Protein AF-A0A1Y4U5K4-F1 (afdb_monomer_lite)

Sequence (192 aa):
EQIMQKFAELEDKISQESIEKAVEEYFINNPIDTLTEEEVIQIATNVLNNYKDSVPEWTKTPNKPTYTASEIAFADGQTFQEKYNSGQLKGQNGDTGPQGPQGEQGPTGETGPTGQSATITGATATVDDTTGTPAVNVVAGGTELTRSFQFNFSGLKGKTPVKGVDYFTETDKQEIVQDVLNAIPNGDEVGY

pLDDT: mean 75.28, std 14.9, range [36.31, 96.31]

Radius of gyration: 70.23 Å; chains: 1; bounding box: 132×58×165 Å

Foldseek 3Di:
DVVVVVVVVVVVVVLVVVLVVVVVVVCVVPPPVPDDPVRVVVVVVVSVVVSVVPDPPQVVDPDRDDDDQCRDADPVRDGNVRCVVVCVPPDDDDDDDDDDDDDDDDDDDDDDDDDDFDDDPDDDDDDDDADFPKDWDWDWDDDSVDIDIDIDIDGDDGHPQDPQPNDQHPVNVVVVVVVVVVPDPDPPPPPD

Secondary structure (DSSP, 8-state):
-HHHHHHHHHHHHHHHHHHHHHHHHHHHHS-GGG--HHHHHHHHHHHHHHHHHHS-HHHHSSS-----TTTPBPTTS-BHHHHHHTTTTSPPPPPPPPPPPPPPPPPPPPPPPPPPPPP---------SSSS--EEEEEEEEETTEEEEEEEEE--PPPPPPTTTTS--HHHHHHHHHHHHHHSPPGGG---

Structure (mmCIF, N/CA/C/O backbone):
data_AF-A0A1Y4U5K4-F1
#
_entry.id   AF-A0A1Y4U5K4-F1
#
loop_
_atom_site.group_PDB
_atom_site.id
_atom_site.type_symbol
_atom_site.label_atom_id
_atom_site.label_alt_id
_atom_site.label_comp_id
_atom_site.label_asym_id
_atom_site.label_entity_id
_atom_site.label_seq_id
_atom_site.pdbx_PDB_ins_code
_atom_site.Cartn_x
_atom_site.Cartn_y
_atom_site.Cartn_z
_atom_site.occupancy
_atom_site.B_iso_or_equiv
_atom_site.auth_seq_id
_atom_site.auth_comp_id
_atom_site.auth_asym_id
_atom_site.auth_atom_id
_atom_site.pdbx_PDB_model_num
ATOM 1 N N . GLU A 1 1 ? 32.055 7.166 -57.192 1.00 46.03 1 GLU A N 1
ATOM 2 C CA . GLU A 1 1 ? 32.841 5.928 -57.394 1.00 46.03 1 GLU A CA 1
ATOM 3 C C . GLU A 1 1 ? 32.041 4.788 -58.011 1.00 46.03 1 GLU A C 1
ATOM 5 O O . GLU A 1 1 ? 32.313 4.459 -59.155 1.00 46.03 1 GLU A O 1
ATOM 10 N N . GLN A 1 2 ? 31.011 4.251 -57.346 1.00 44.38 2 GLN A N 1
ATOM 11 C CA . GLN A 1 2 ? 30.308 3.041 -57.820 1.00 44.38 2 GLN A CA 1
ATOM 12 C C . GLN A 1 2 ? 29.667 3.154 -59.221 1.00 44.38 2 GLN A C 1
ATOM 14 O O . GLN A 1 2 ? 29.618 2.170 -59.949 1.00 44.38 2 GLN A O 1
ATOM 19 N N . ILE A 1 3 ? 29.201 4.342 -59.628 1.00 36.31 3 ILE A N 1
ATOM 20 C CA . ILE A 1 3 ? 28.583 4.550 -60.953 1.00 36.31 3 ILE A CA 1
ATOM 21 C C . ILE A 1 3 ? 29.633 4.585 -62.074 1.00 36.31 3 ILE A C 1
ATOM 23 O O . ILE A 1 3 ? 29.428 3.984 -63.122 1.00 36.31 3 ILE A O 1
ATOM 27 N N . MET A 1 4 ? 30.770 5.246 -61.837 1.00 40.41 4 MET A N 1
ATOM 28 C CA . MET A 1 4 ? 31.866 5.340 -62.812 1.00 40.41 4 MET A CA 1
ATOM 29 C C . MET A 1 4 ? 32.501 3.967 -63.060 1.00 40.41 4 MET A C 1
ATOM 31 O O . MET A 1 4 ? 32.817 3.625 -64.194 1.00 40.41 4 MET A O 1
ATOM 35 N N . GLN A 1 5 ? 32.619 3.152 -62.008 1.00 44.44 5 GLN A N 1
ATOM 36 C CA . GLN A 1 5 ? 33.136 1.790 -62.113 1.00 44.44 5 GLN A CA 1
ATOM 37 C C . GLN A 1 5 ? 32.191 0.871 -62.900 1.00 44.44 5 GLN A C 1
ATOM 39 O O . GLN A 1 5 ? 32.640 0.157 -63.791 1.00 44.44 5 GLN A O 1
ATOM 44 N N . LYS A 1 6 ? 30.875 0.975 -62.664 1.00 42.53 6 LYS A N 1
ATOM 45 C CA . LYS A 1 6 ? 29.873 0.238 -63.447 1.00 42.53 6 LYS A CA 1
ATOM 46 C C . LYS A 1 6 ? 29.843 0.626 -64.925 1.00 42.53 6 LYS A C 1
ATOM 48 O O . LYS A 1 6 ? 29.581 -0.236 -65.752 1.00 42.53 6 LYS A O 1
ATOM 53 N N . PHE A 1 7 ? 30.092 1.893 -65.260 1.00 41.56 7 PHE A N 1
ATOM 54 C CA . PHE A 1 7 ? 30.168 2.332 -66.658 1.00 41.56 7 PHE A CA 1
ATOM 55 C C . PHE A 1 7 ? 31.380 1.727 -67.374 1.00 41.56 7 PHE A C 1
ATOM 57 O O . PHE A 1 7 ? 31.226 1.162 -68.452 1.00 41.56 7 PHE A O 1
ATOM 64 N N . ALA A 1 8 ? 32.554 1.755 -66.735 1.00 47.91 8 ALA A N 1
ATOM 65 C CA . ALA A 1 8 ? 33.770 1.162 -67.289 1.00 47.91 8 ALA A CA 1
ATOM 66 C C . ALA A 1 8 ? 33.646 -0.361 -67.497 1.00 47.91 8 ALA A C 1
ATOM 68 O O . ALA A 1 8 ? 34.118 -0.883 -68.503 1.00 47.91 8 ALA A O 1
ATOM 69 N N . GLU A 1 9 ? 32.983 -1.070 -66.577 1.00 51.62 9 GLU A N 1
ATOM 70 C CA . GLU A 1 9 ? 32.705 -2.509 -66.710 1.00 51.62 9 GLU A CA 1
ATOM 71 C C . GLU A 1 9 ? 31.730 -2.817 -67.857 1.00 51.62 9 GLU A C 1
ATOM 73 O O . GLU A 1 9 ? 31.876 -3.831 -68.540 1.00 51.62 9 GLU A O 1
ATOM 78 N N . LEU A 1 10 ? 30.735 -1.953 -68.086 1.00 47.03 10 LEU A N 1
ATOM 79 C CA . LEU A 1 10 ? 29.754 -2.144 -69.155 1.00 47.03 10 LEU A CA 1
ATOM 80 C C . LEU A 1 10 ? 30.371 -1.924 -70.544 1.00 47.03 10 LEU A C 1
ATOM 82 O O . LEU A 1 10 ? 30.081 -2.680 -71.469 1.00 47.03 10 LEU A O 1
ATOM 86 N N . GLU A 1 11 ? 31.225 -0.908 -70.683 1.00 52.22 11 GLU A N 1
ATOM 87 C CA . GLU A 1 11 ? 31.926 -0.599 -71.936 1.00 52.22 11 GLU A CA 1
ATOM 88 C C . GLU A 1 11 ? 32.917 -1.704 -72.327 1.00 52.22 11 GLU A C 1
ATOM 90 O O . GLU A 1 11 ? 32.951 -2.114 -73.488 1.00 52.22 11 GLU A O 1
ATOM 95 N N . ASP A 1 12 ? 33.663 -2.245 -71.357 1.00 57.84 12 ASP A N 1
ATOM 96 C CA . ASP A 1 12 ? 34.580 -3.370 -71.583 1.00 57.84 12 ASP A CA 1
ATOM 97 C C . ASP A 1 12 ? 33.821 -4.628 -72.041 1.00 57.84 12 ASP A C 1
ATOM 99 O O . ASP A 1 12 ? 34.222 -5.311 -72.985 1.00 57.84 12 ASP A O 1
ATOM 103 N N . LYS A 1 13 ? 32.649 -4.880 -71.444 1.00 55.06 13 LYS A N 1
ATOM 104 C CA . LYS A 1 13 ? 31.805 -6.032 -71.776 1.00 55.06 13 LYS A CA 1
ATOM 105 C C . LYS A 1 13 ? 31.216 -5.968 -73.192 1.00 55.06 13 LYS A C 1
ATOM 107 O O . LYS A 1 13 ? 31.232 -6.974 -73.894 1.00 55.06 13 LYS A O 1
ATOM 112 N N . ILE A 1 14 ? 30.742 -4.798 -73.630 1.00 56.19 14 ILE A N 1
ATOM 113 C CA . ILE A 1 14 ? 30.204 -4.595 -74.993 1.00 56.19 14 ILE A CA 1
ATOM 114 C C . ILE A 1 14 ? 31.303 -4.774 -76.055 1.00 56.19 14 ILE A C 1
ATOM 116 O O . ILE A 1 14 ? 31.050 -5.309 -77.140 1.00 56.19 14 ILE A O 1
ATOM 120 N N . SER A 1 15 ? 32.530 -4.352 -75.735 1.00 61.31 15 SER A N 1
ATOM 121 C CA . SER A 1 15 ? 33.695 -4.525 -76.604 1.00 61.31 15 SER A CA 1
ATOM 122 C C . SER A 1 15 ? 34.037 -6.007 -76.799 1.00 61.31 15 SER A C 1
ATOM 124 O O . SER A 1 15 ? 34.212 -6.447 -77.934 1.00 61.31 15 SER A O 1
ATOM 126 N N . GLN A 1 16 ? 34.040 -6.806 -75.725 1.00 61.16 16 GLN A N 1
ATOM 127 C CA . GLN A 1 16 ? 34.317 -8.245 -75.819 1.00 61.16 16 GLN A CA 1
ATOM 128 C C . GLN A 1 16 ? 33.243 -9.023 -76.588 1.00 61.16 16 GLN A C 1
ATOM 130 O O . GLN A 1 16 ? 33.583 -9.826 -77.455 1.00 61.16 16 GLN A O 1
ATOM 135 N N . GLU A 1 17 ? 31.963 -8.729 -76.352 1.00 62.88 17 GLU A N 1
ATOM 136 C CA . GLU A 1 17 ? 30.846 -9.404 -77.034 1.00 62.88 17 GLU A CA 1
ATOM 137 C C . GLU A 1 17 ? 30.861 -9.152 -78.557 1.00 62.88 17 GLU A C 1
ATOM 139 O O . GLU A 1 17 ? 30.539 -10.030 -79.359 1.00 62.88 17 GLU A O 1
ATOM 144 N N . SER A 1 18 ? 31.318 -7.969 -78.980 1.00 63.12 18 SER A N 1
ATOM 145 C CA . SER A 1 18 ? 31.472 -7.635 -80.402 1.00 63.12 18 SER A CA 1
ATOM 146 C C . SER A 1 18 ? 32.621 -8.400 -81.075 1.00 63.12 18 SER A C 1
ATOM 148 O O . SER A 1 18 ? 32.530 -8.733 -82.257 1.00 63.12 18 SER A O 1
ATOM 150 N N . ILE A 1 19 ? 33.692 -8.704 -80.334 1.00 58.69 19 ILE A N 1
ATOM 151 C CA . ILE A 1 19 ? 34.843 -9.472 -80.836 1.00 58.69 19 ILE A CA 1
ATOM 152 C C . ILE A 1 19 ? 34.489 -10.945 -80.953 1.00 58.69 19 ILE A C 1
ATOM 154 O O . ILE A 1 19 ? 34.769 -11.541 -81.989 1.00 58.69 19 ILE A O 1
ATOM 158 N N . GLU A 1 20 ? 33.861 -11.521 -79.925 1.00 64.88 20 GLU A N 1
ATOM 159 C CA . GLU A 1 20 ? 33.440 -12.926 -79.947 1.00 64.88 20 GLU A CA 1
ATOM 160 C C . GLU A 1 20 ? 32.541 -13.196 -81.153 1.00 64.88 20 GLU A C 1
ATOM 162 O O . GLU A 1 20 ? 32.795 -14.128 -81.913 1.00 64.88 20 GLU A O 1
ATOM 167 N N . LYS A 1 21 ? 31.588 -12.299 -81.428 1.00 67.25 21 LYS A N 1
ATOM 168 C CA . LYS A 1 21 ? 30.700 -12.423 -82.586 1.00 67.25 21 LYS A CA 1
ATOM 169 C C . LYS A 1 21 ? 31.430 -12.329 -83.934 1.00 67.25 21 LYS A C 1
ATOM 171 O O . LYS A 1 21 ? 31.117 -13.084 -84.852 1.00 67.25 21 LYS A O 1
ATOM 176 N N . ALA A 1 22 ? 32.405 -11.428 -84.065 1.00 60.25 22 ALA A N 1
ATOM 177 C CA . ALA A 1 22 ? 33.197 -11.292 -85.292 1.00 60.25 22 ALA A CA 1
ATOM 178 C C . ALA A 1 22 ? 34.117 -12.505 -85.529 1.00 60.25 22 ALA A C 1
ATOM 180 O O . ALA A 1 22 ? 34.327 -12.925 -86.668 1.00 60.25 22 ALA A O 1
ATOM 181 N N . VAL A 1 23 ? 34.648 -13.079 -84.448 1.00 63.88 23 VAL A N 1
ATOM 182 C CA . VAL A 1 23 ? 35.464 -14.295 -84.477 1.00 63.88 23 VAL A CA 1
ATOM 183 C C . VAL A 1 23 ? 34.603 -15.510 -84.844 1.00 63.88 23 VAL A C 1
ATOM 185 O O . VAL A 1 23 ? 34.998 -16.294 -85.708 1.00 63.88 23 VAL A O 1
ATOM 188 N N . GLU A 1 24 ? 33.403 -15.635 -84.275 1.00 66.00 24 GLU A N 1
ATOM 189 C CA . GLU A 1 24 ? 32.456 -16.705 -84.611 1.00 66.00 24 GLU A CA 1
ATOM 190 C C . GLU A 1 24 ? 32.002 -16.654 -86.079 1.00 66.00 24 GLU A C 1
ATOM 192 O O . GLU A 1 24 ? 32.067 -17.672 -86.770 1.00 66.00 24 GLU A O 1
ATOM 197 N N . GLU A 1 25 ? 31.611 -15.485 -86.605 1.00 64.62 25 GLU A N 1
ATOM 198 C CA . GLU A 1 25 ? 31.222 -15.343 -88.021 1.00 64.62 25 GLU A CA 1
ATOM 199 C C . GLU A 1 25 ? 32.362 -15.697 -88.990 1.00 64.62 25 GLU A C 1
ATOM 201 O O . GLU A 1 25 ? 32.120 -16.252 -90.068 1.00 64.62 25 GLU A O 1
ATOM 206 N N . TYR A 1 26 ? 33.610 -15.410 -88.615 1.00 61.53 26 TYR A N 1
ATOM 207 C CA . TYR A 1 26 ? 34.773 -15.742 -89.432 1.00 61.53 26 TYR A CA 1
ATOM 208 C C . TYR A 1 26 ? 35.023 -17.257 -89.497 1.00 61.53 26 TYR A C 1
ATOM 210 O O . TYR A 1 26 ? 35.224 -17.802 -90.589 1.00 61.53 26 TYR A O 1
ATOM 218 N N . PHE A 1 27 ? 34.963 -17.947 -88.353 1.00 61.06 27 PHE A N 1
ATOM 219 C CA . PHE A 1 27 ? 35.201 -19.393 -88.266 1.00 61.06 27 PHE A CA 1
ATOM 220 C C . PHE A 1 27 ? 34.041 -20.246 -88.799 1.00 61.06 27 PHE A C 1
ATOM 222 O O . PHE A 1 27 ? 34.272 -21.372 -89.238 1.00 61.06 27 PHE A O 1
ATOM 229 N N . ILE A 1 28 ? 32.816 -19.711 -88.858 1.00 62.44 28 ILE A N 1
ATOM 230 C CA . ILE A 1 28 ? 31.692 -20.356 -89.563 1.00 62.44 28 ILE A CA 1
ATOM 231 C C . ILE A 1 28 ? 31.969 -20.471 -91.071 1.00 62.44 28 ILE A C 1
ATOM 233 O O . ILE A 1 28 ? 31.580 -21.457 -91.696 1.00 62.44 28 ILE A O 1
ATOM 237 N N . ASN A 1 29 ? 32.653 -19.485 -91.657 1.00 58.56 29 ASN A N 1
ATOM 238 C CA . ASN A 1 29 ? 32.907 -19.422 -93.098 1.00 58.56 29 ASN A CA 1
ATOM 239 C C . ASN A 1 29 ? 34.283 -19.978 -93.513 1.00 58.56 29 ASN A C 1
ATOM 241 O O . ASN A 1 29 ? 34.510 -20.189 -94.702 1.00 58.56 29 ASN A O 1
ATOM 245 N N . ASN A 1 30 ? 35.182 -20.234 -92.554 1.00 57.53 30 ASN A N 1
ATOM 246 C CA . ASN A 1 30 ? 36.525 -20.778 -92.778 1.00 57.53 30 ASN A CA 1
ATOM 247 C C . ASN A 1 30 ? 36.823 -21.868 -91.725 1.00 57.53 30 ASN A C 1
ATOM 249 O O . ASN A 1 30 ? 37.302 -21.544 -90.634 1.00 57.53 30 ASN A O 1
ATOM 253 N N . PRO A 1 31 ? 36.526 -23.152 -92.009 1.00 61.00 31 PRO A N 1
ATOM 254 C CA . PRO A 1 31 ?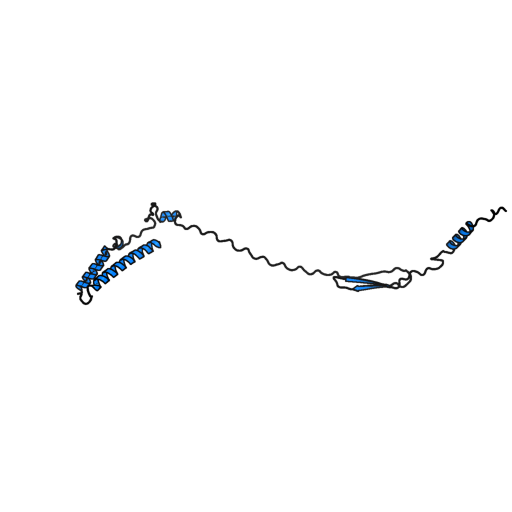 36.753 -24.243 -91.066 1.00 61.00 31 PRO A CA 1
ATOM 255 C C . PRO A 1 31 ? 38.237 -24.361 -90.696 1.00 61.00 31 PRO A C 1
ATOM 257 O O . PRO A 1 31 ? 39.097 -24.418 -91.578 1.00 61.00 31 PRO A O 1
ATOM 260 N N . ILE A 1 32 ? 38.525 -24.442 -89.393 1.00 55.81 32 ILE A N 1
ATOM 261 C CA . ILE A 1 32 ? 39.883 -24.435 -88.812 1.00 55.81 32 ILE A CA 1
ATOM 262 C C . ILE A 1 32 ? 40.799 -25.495 -89.450 1.00 55.81 32 ILE A C 1
ATOM 264 O O . ILE A 1 32 ? 41.982 -25.241 -89.658 1.00 55.81 32 ILE A O 1
ATOM 268 N N . ASP A 1 33 ? 40.237 -26.635 -89.854 1.00 59.53 33 ASP A N 1
ATOM 269 C CA . ASP A 1 33 ? 40.958 -27.786 -90.418 1.00 59.53 33 ASP A CA 1
ATOM 270 C C . ASP A 1 33 ? 41.553 -27.536 -91.820 1.00 59.53 33 ASP A C 1
ATOM 272 O O . ASP A 1 33 ? 42.239 -28.400 -92.370 1.00 59.53 33 ASP A O 1
ATOM 276 N N . THR A 1 34 ? 41.276 -26.374 -92.421 1.00 57.84 34 THR A N 1
ATOM 277 C CA . THR A 1 34 ? 41.720 -26.001 -93.776 1.00 57.84 34 THR A CA 1
ATOM 278 C C . THR A 1 34 ? 42.704 -24.833 -93.813 1.00 57.84 34 THR A C 1
ATOM 280 O O . THR A 1 34 ? 43.179 -24.487 -94.893 1.00 57.84 34 THR A O 1
ATOM 283 N N . LEU A 1 35 ? 43.032 -24.246 -92.657 1.00 63.16 35 LEU A N 1
ATOM 284 C CA . LEU A 1 35 ? 43.899 -23.073 -92.551 1.00 63.16 35 LEU A CA 1
ATOM 285 C C . LEU A 1 35 ? 45.351 -23.478 -92.279 1.00 63.16 35 LEU A C 1
ATOM 287 O O . LEU A 1 35 ? 45.635 -24.322 -91.428 1.00 63.16 35 LEU A O 1
ATOM 291 N N . THR A 1 36 ? 46.286 -22.852 -92.987 1.00 71.12 36 THR A N 1
ATOM 292 C CA . THR A 1 36 ? 47.723 -22.987 -92.716 1.00 71.12 36 THR A CA 1
ATOM 293 C C . THR A 1 36 ? 48.143 -22.152 -91.498 1.00 71.12 36 THR A C 1
ATOM 295 O O . THR A 1 36 ? 47.469 -21.190 -91.126 1.00 71.12 36 THR A O 1
ATOM 298 N N . GLU A 1 37 ? 49.277 -22.480 -90.866 1.00 65.75 37 GLU A N 1
ATOM 299 C CA . GLU A 1 37 ? 49.781 -21.725 -89.702 1.00 65.75 37 GLU A CA 1
ATOM 300 C C . GLU A 1 37 ? 49.993 -20.227 -90.001 1.00 65.75 37 GLU A C 1
ATOM 302 O O . GLU A 1 37 ? 49.702 -19.388 -89.148 1.00 65.75 37 GLU A O 1
ATOM 307 N N . GLU A 1 38 ? 50.437 -19.863 -91.212 1.00 71.81 38 GLU A N 1
ATOM 308 C CA . GLU A 1 38 ? 50.591 -18.456 -91.621 1.00 71.81 38 GLU A CA 1
ATOM 309 C C . GLU A 1 38 ? 49.245 -17.727 -91.720 1.00 71.81 38 GLU A C 1
ATOM 311 O O . GLU A 1 38 ? 49.130 -16.579 -91.285 1.00 71.81 38 GLU A O 1
ATOM 316 N N . GLU A 1 39 ? 48.206 -18.391 -92.230 1.00 68.31 39 GLU A N 1
ATOM 317 C CA . GLU A 1 39 ? 46.859 -17.820 -92.317 1.00 68.31 39 GLU A CA 1
ATOM 318 C C . GLU A 1 39 ? 46.263 -17.613 -90.924 1.00 68.31 39 GLU A C 1
ATOM 320 O O . GLU A 1 39 ? 45.715 -16.546 -90.646 1.00 68.31 39 GLU A O 1
ATOM 325 N N . VAL A 1 40 ? 46.455 -18.570 -90.011 1.00 62.16 40 VAL A N 1
ATOM 326 C CA . VAL A 1 40 ? 46.038 -18.440 -88.606 1.00 62.16 40 VAL A CA 1
ATOM 327 C C . VAL A 1 40 ? 46.736 -17.255 -87.931 1.00 62.16 40 VAL A C 1
ATOM 329 O O . VAL A 1 40 ? 46.081 -16.466 -87.244 1.00 62.16 40 VAL A O 1
ATOM 332 N N . ILE A 1 41 ? 48.039 -17.068 -88.162 1.00 68.81 41 ILE A N 1
ATOM 333 C CA . ILE A 1 41 ? 48.793 -15.918 -87.638 1.00 68.81 41 ILE A CA 1
ATOM 334 C C . ILE A 1 41 ? 48.279 -14.600 -88.235 1.00 68.81 41 ILE A C 1
ATOM 336 O O . ILE A 1 41 ? 48.134 -13.612 -87.507 1.00 68.81 41 ILE A O 1
ATOM 340 N N . GLN A 1 42 ? 47.961 -14.564 -89.531 1.00 70.00 42 GLN A N 1
ATOM 341 C CA . GLN A 1 42 ? 47.434 -13.366 -90.186 1.00 70.00 42 GLN A CA 1
ATOM 342 C C . GLN A 1 42 ? 46.032 -13.003 -89.674 1.00 70.00 42 GLN A C 1
ATOM 344 O O . GLN A 1 42 ? 45.763 -11.829 -89.412 1.00 70.00 42 GLN A O 1
ATOM 349 N N . ILE A 1 43 ? 45.160 -13.993 -89.468 1.00 66.31 43 ILE A N 1
ATOM 350 C CA . ILE A 1 43 ? 43.824 -13.808 -88.884 1.00 66.31 43 ILE A CA 1
ATOM 351 C C . ILE A 1 43 ? 43.949 -13.279 -87.457 1.00 66.31 43 ILE A C 1
ATOM 353 O O . ILE A 1 43 ? 43.350 -12.256 -87.132 1.00 66.31 43 ILE A O 1
ATOM 357 N N . ALA A 1 44 ? 44.784 -13.909 -86.627 1.00 62.72 44 ALA A N 1
ATOM 358 C CA . ALA A 1 44 ? 45.021 -13.465 -85.257 1.00 62.72 44 ALA A CA 1
ATOM 359 C C . ALA A 1 44 ? 45.572 -12.029 -85.208 1.00 62.72 44 ALA A C 1
ATOM 361 O O . ALA A 1 44 ? 45.136 -11.220 -84.389 1.00 62.72 44 ALA A O 1
ATOM 362 N N . THR A 1 45 ? 46.478 -11.681 -86.124 1.00 66.19 45 THR A N 1
ATOM 363 C CA . THR A 1 45 ? 47.048 -10.331 -86.230 1.00 66.19 45 THR A CA 1
ATOM 364 C C . THR A 1 45 ? 45.999 -9.307 -86.666 1.00 66.19 45 THR A C 1
ATOM 366 O O . THR A 1 45 ? 45.933 -8.218 -86.098 1.00 66.19 45 THR A O 1
ATOM 369 N N . ASN A 1 46 ? 45.141 -9.650 -87.628 1.00 65.88 46 ASN A N 1
ATOM 370 C CA . ASN A 1 46 ? 44.067 -8.777 -88.100 1.00 65.88 46 ASN A CA 1
ATOM 371 C C . ASN A 1 46 ? 42.989 -8.564 -87.028 1.00 65.88 46 ASN A C 1
ATOM 373 O O . ASN A 1 46 ? 42.560 -7.432 -86.819 1.00 65.88 46 ASN A O 1
ATOM 377 N N . VAL A 1 47 ? 42.596 -9.617 -86.303 1.00 64.44 47 VAL A N 1
ATOM 378 C CA . VAL A 1 47 ? 41.668 -9.524 -85.163 1.00 64.44 47 VAL A CA 1
ATOM 379 C C . VAL A 1 47 ? 42.268 -8.651 -84.058 1.00 64.44 47 VAL A C 1
ATOM 381 O O . VAL A 1 47 ? 41.601 -7.747 -83.553 1.00 64.44 47 VAL A O 1
ATOM 384 N N . LEU A 1 48 ? 43.550 -8.844 -83.736 1.00 61.78 48 LEU A N 1
ATOM 385 C CA . LEU A 1 48 ? 44.246 -8.052 -82.723 1.00 61.78 48 LEU A CA 1
ATOM 386 C C . LEU A 1 48 ? 44.398 -6.574 -83.124 1.00 61.78 48 LEU A C 1
ATOM 388 O O . LEU A 1 48 ? 44.271 -5.695 -82.273 1.00 61.78 48 LEU A O 1
ATOM 392 N N . ASN A 1 49 ? 44.655 -6.282 -84.401 1.00 63.00 49 ASN A N 1
ATOM 393 C CA . ASN A 1 49 ? 44.770 -4.910 -84.901 1.00 63.00 49 ASN A CA 1
ATOM 394 C C . ASN A 1 49 ? 43.401 -4.214 -85.002 1.00 63.00 49 ASN A C 1
ATOM 396 O O . ASN A 1 49 ? 43.278 -3.075 -84.560 1.00 63.00 49 ASN A O 1
ATOM 400 N N . ASN A 1 50 ? 42.353 -4.908 -85.456 1.00 60.31 50 ASN A N 1
ATOM 401 C CA . ASN A 1 50 ? 40.985 -4.373 -85.462 1.00 60.31 50 ASN A CA 1
ATOM 402 C C . ASN A 1 50 ? 40.471 -4.085 -84.045 1.00 60.31 50 ASN A C 1
ATOM 404 O O . ASN A 1 50 ? 39.800 -3.074 -83.826 1.00 60.31 50 ASN A O 1
ATOM 408 N N . TYR A 1 51 ? 40.825 -4.925 -83.066 1.00 57.00 51 TYR A N 1
ATOM 409 C CA . TYR A 1 51 ? 40.538 -4.646 -81.661 1.00 57.00 51 TYR A CA 1
ATOM 410 C C . TYR A 1 51 ? 41.246 -3.375 -81.182 1.00 57.00 51 TYR A C 1
ATOM 412 O O . TYR A 1 51 ? 40.626 -2.518 -80.558 1.00 57.00 51 TYR A O 1
ATOM 420 N N . LYS A 1 52 ? 42.525 -3.204 -81.539 1.00 58.81 52 LYS A N 1
ATOM 421 C CA . LYS A 1 52 ? 43.298 -2.004 -81.197 1.00 58.81 52 LYS A CA 1
ATOM 422 C C . LYS A 1 52 ? 42.755 -0.729 -81.835 1.00 58.81 52 LYS A C 1
ATOM 424 O O . LYS A 1 52 ? 42.961 0.325 -81.250 1.00 58.81 52 LYS A O 1
ATOM 429 N N . ASP A 1 53 ? 42.080 -0.788 -82.980 1.00 60.97 53 ASP A N 1
ATOM 430 C CA . ASP A 1 53 ? 41.511 0.394 -83.644 1.00 60.97 53 ASP A CA 1
ATOM 431 C C . ASP A 1 53 ? 40.088 0.735 -83.197 1.00 60.97 53 ASP A C 1
ATOM 433 O O . ASP A 1 53 ? 39.726 1.911 -83.184 1.00 60.97 53 ASP A O 1
ATOM 437 N N . SER A 1 54 ? 39.323 -0.265 -82.754 1.00 58.91 54 SER A N 1
ATOM 438 C CA . SER A 1 54 ? 37.935 -0.104 -82.296 1.00 58.91 54 SER A CA 1
ATOM 439 C C . SER A 1 54 ? 37.821 0.402 -80.857 1.00 58.91 54 SER A C 1
ATOM 441 O O . SER A 1 54 ? 36.770 0.902 -80.457 1.00 58.91 54 SER A O 1
ATOM 443 N N . VAL A 1 55 ? 38.894 0.296 -80.070 1.00 53.50 55 VAL A N 1
ATOM 444 C CA . VAL A 1 55 ? 38.935 0.865 -78.724 1.00 53.50 55 VAL A CA 1
ATOM 445 C C . VAL A 1 55 ? 39.383 2.338 -78.775 1.00 53.50 55 VAL A C 1
ATOM 447 O O . VAL A 1 55 ? 40.324 2.674 -79.502 1.00 53.50 55 VAL A O 1
ATOM 450 N N . PRO A 1 56 ? 38.739 3.245 -78.018 1.00 60.25 56 PRO A N 1
ATOM 451 C CA . PRO A 1 56 ? 39.114 4.661 -77.984 1.00 60.25 56 PRO A CA 1
ATOM 452 C C . PRO A 1 56 ? 40.599 4.874 -77.643 1.00 60.25 56 PRO A C 1
ATOM 454 O O . PRO A 1 56 ? 41.152 4.119 -76.852 1.00 60.25 56 PRO A O 1
ATOM 457 N N . GLU A 1 57 ? 41.246 5.928 -78.160 1.00 59.50 57 GLU A N 1
ATOM 458 C CA . GLU A 1 57 ? 42.688 6.200 -77.940 1.00 59.50 57 GLU A CA 1
ATOM 459 C C . GLU A 1 57 ? 43.140 6.128 -76.468 1.00 59.50 57 GLU A C 1
ATOM 461 O O . GLU A 1 57 ? 44.256 5.686 -76.194 1.00 59.50 57 GLU A O 1
ATOM 466 N N . TRP A 1 58 ? 42.273 6.484 -75.511 1.00 57.38 58 TRP A N 1
ATOM 467 C CA . TRP A 1 58 ? 42.576 6.450 -74.073 1.00 57.38 58 TRP A CA 1
ATOM 468 C C . TRP A 1 58 ? 42.819 5.039 -73.507 1.00 57.38 58 TRP A C 1
ATOM 470 O O . TRP A 1 58 ? 43.433 4.901 -72.448 1.00 57.38 58 TRP A O 1
ATOM 480 N N . THR A 1 59 ? 42.363 3.983 -74.188 1.00 55.38 59 THR A N 1
ATOM 481 C CA . THR A 1 59 ? 42.626 2.587 -73.792 1.00 55.38 59 THR A CA 1
ATOM 482 C C . THR A 1 59 ? 43.940 2.055 -74.371 1.00 55.38 59 THR A C 1
ATOM 484 O O . THR A 1 59 ? 44.465 1.056 -73.880 1.00 55.38 59 THR A O 1
ATOM 487 N N . LYS A 1 60 ? 44.495 2.729 -75.392 1.00 61.53 60 LYS A N 1
ATOM 488 C CA . LYS A 1 60 ? 45.738 2.347 -76.082 1.00 61.53 60 LYS A CA 1
ATOM 489 C C . LYS A 1 60 ? 46.991 2.791 -75.318 1.00 61.53 60 LYS A C 1
ATOM 491 O O . LYS A 1 60 ? 48.083 2.289 -75.578 1.00 61.53 60 LYS A O 1
ATOM 496 N N . THR A 1 61 ? 46.859 3.717 -74.367 1.00 57.81 61 THR A N 1
ATOM 497 C CA . THR A 1 61 ? 47.948 4.142 -73.479 1.00 57.81 61 THR A CA 1
ATOM 498 C C . THR A 1 61 ? 48.135 3.147 -72.322 1.00 57.81 61 THR A C 1
ATOM 500 O O . THR A 1 61 ? 47.181 2.930 -71.576 1.00 57.81 61 THR A O 1
ATOM 503 N N . PRO A 1 62 ? 49.350 2.594 -72.093 1.00 56.41 62 PRO A N 1
ATOM 504 C CA . PRO A 1 62 ? 49.624 1.648 -70.997 1.00 56.41 62 PRO A CA 1
ATOM 505 C C . PRO A 1 62 ? 49.265 2.185 -69.605 1.00 56.41 62 PRO A C 1
ATOM 507 O O . PRO A 1 62 ? 49.003 1.417 -68.685 1.00 56.41 62 PRO A O 1
ATOM 510 N N . ASN A 1 63 ? 49.230 3.512 -69.471 1.00 57.41 63 ASN A N 1
ATOM 511 C CA . ASN A 1 63 ? 48.836 4.218 -68.265 1.00 57.41 63 ASN A CA 1
ATOM 512 C C . ASN A 1 63 ? 47.496 4.910 -68.524 1.00 57.41 63 ASN A C 1
ATOM 514 O O . ASN A 1 63 ? 47.462 5.959 -69.169 1.00 57.41 63 ASN A O 1
ATOM 518 N N . LYS A 1 64 ? 46.395 4.339 -68.018 1.00 56.47 64 LYS A N 1
ATOM 519 C CA . LYS A 1 64 ? 45.119 5.064 -67.935 1.00 56.47 64 LYS A CA 1
ATOM 520 C C . LYS A 1 64 ? 45.368 6.367 -67.160 1.00 56.47 64 LYS A C 1
ATOM 522 O O . LYS A 1 64 ? 45.995 6.292 -66.099 1.00 56.47 64 LYS A O 1
ATOM 527 N N . PRO A 1 65 ? 44.915 7.539 -67.634 1.00 59.72 65 PRO A N 1
ATOM 528 C CA . PRO A 1 65 ? 45.047 8.760 -66.854 1.00 59.72 65 PRO A CA 1
ATOM 529 C C . PRO A 1 65 ? 44.295 8.581 -65.530 1.00 59.72 65 PRO A C 1
ATOM 531 O O . PRO A 1 65 ? 43.083 8.373 -65.500 1.00 59.72 65 PRO A O 1
ATOM 534 N N . THR A 1 66 ? 45.030 8.597 -64.421 1.00 59.66 66 THR A N 1
ATOM 535 C CA . THR A 1 66 ? 44.444 8.670 -63.085 1.00 59.66 66 THR A CA 1
ATOM 536 C C . THR A 1 66 ? 44.072 10.116 -62.831 1.00 59.66 66 THR A C 1
ATOM 538 O O . THR A 1 66 ? 44.955 10.950 -62.650 1.00 59.66 66 THR A O 1
ATOM 541 N N . TYR A 1 67 ? 42.777 10.407 -62.829 1.00 73.50 67 TYR A N 1
ATOM 542 C CA . TYR A 1 67 ? 42.276 11.721 -62.457 1.00 73.50 67 TYR A CA 1
ATOM 543 C C . TYR A 1 67 ? 42.063 11.788 -60.947 1.00 73.50 67 TYR A C 1
ATOM 545 O O . TYR A 1 67 ? 41.458 10.904 -60.336 1.00 73.50 67 TYR A O 1
ATOM 553 N N . THR A 1 68 ? 42.550 12.858 -60.345 1.00 79.25 68 THR A N 1
ATOM 554 C CA . THR A 1 68 ? 42.283 13.230 -58.960 1.00 79.25 68 THR A CA 1
ATOM 555 C C . THR A 1 68 ? 40.911 13.896 -58.836 1.00 79.25 68 THR A C 1
ATOM 557 O O . THR A 1 68 ? 40.349 14.418 -59.801 1.00 79.25 68 THR A O 1
ATOM 560 N N . ALA A 1 69 ? 40.364 13.941 -57.619 1.00 79.12 69 ALA A N 1
ATOM 561 C CA . ALA A 1 69 ? 39.091 14.617 -57.345 1.00 79.12 69 ALA A CA 1
ATOM 562 C C . ALA A 1 69 ? 39.108 16.129 -57.667 1.00 79.12 69 ALA A C 1
ATOM 564 O O . ALA A 1 69 ? 38.051 16.745 -57.791 1.00 79.12 69 ALA A O 1
ATOM 565 N N . SER A 1 70 ? 40.291 16.732 -57.802 1.00 81.25 70 SER A N 1
ATOM 566 C CA . SER A 1 70 ? 40.486 18.126 -58.216 1.00 81.25 70 SER A CA 1
ATOM 567 C C . SER A 1 70 ? 40.511 18.336 -59.731 1.00 81.25 70 SER A C 1
ATOM 569 O O . SER A 1 70 ? 40.441 19.474 -60.176 1.00 81.25 70 SER A O 1
ATOM 571 N N . GLU A 1 71 ? 40.621 17.276 -60.532 1.00 79.25 71 GLU A N 1
ATOM 572 C CA . GLU A 1 71 ? 40.751 17.380 -61.995 1.00 79.25 71 GLU A CA 1
ATOM 573 C C . GLU A 1 71 ? 39.433 17.127 -62.730 1.00 79.25 71 GLU A C 1
ATOM 575 O O . GLU A 1 71 ? 39.298 17.469 -63.903 1.00 79.25 71 GLU A O 1
ATOM 580 N N . ILE A 1 72 ? 38.442 16.556 -62.043 1.00 80.38 72 ILE A N 1
ATOM 581 C CA . ILE A 1 72 ? 37.120 16.287 -62.608 1.00 80.38 72 ILE A CA 1
ATOM 582 C C . ILE A 1 72 ? 36.139 17.350 -62.110 1.00 80.38 72 ILE A C 1
ATOM 584 O O . ILE A 1 72 ? 35.847 17.417 -60.912 1.00 80.38 72 ILE A O 1
ATOM 588 N N . ALA A 1 73 ? 35.612 18.147 -63.041 1.00 86.62 73 ALA A N 1
ATOM 589 C CA . ALA A 1 73 ? 34.592 19.161 -62.790 1.00 86.62 73 ALA A CA 1
ATOM 590 C C . ALA A 1 73 ? 33.190 18.705 -63.221 1.00 86.62 73 ALA A C 1
ATOM 592 O O . ALA A 1 73 ? 33.017 17.969 -64.193 1.00 86.62 73 ALA A O 1
ATOM 593 N N . PHE A 1 74 ? 32.178 19.163 -62.489 1.00 87.38 74 PHE A N 1
ATOM 594 C CA . PHE A 1 74 ? 30.773 19.073 -62.867 1.00 87.38 74 PHE A CA 1
ATOM 595 C C . PHE A 1 74 ? 30.424 20.160 -63.902 1.00 87.38 74 PHE A C 1
ATOM 597 O O . PHE A 1 74 ? 31.196 21.085 -64.142 1.00 87.38 74 PHE A O 1
ATOM 604 N N . ALA A 1 75 ? 29.234 20.079 -64.507 1.00 89.25 75 ALA A N 1
ATOM 605 C CA . ALA A 1 75 ? 28.776 21.029 -65.531 1.00 89.25 75 ALA A CA 1
ATOM 606 C C . ALA A 1 75 ? 28.671 22.493 -65.048 1.00 89.25 75 ALA A C 1
ATOM 608 O O . ALA A 1 75 ? 28.634 23.409 -65.864 1.00 89.25 75 ALA A O 1
ATOM 609 N N . ASP A 1 76 ? 28.632 22.716 -63.734 1.00 88.62 76 ASP A N 1
ATOM 610 C CA . ASP A 1 76 ? 28.663 24.043 -63.110 1.00 88.62 76 ASP A CA 1
ATOM 611 C C . ASP A 1 76 ? 30.087 24.574 -62.865 1.00 88.62 76 ASP A C 1
ATOM 613 O O . ASP A 1 76 ? 30.258 25.634 -62.266 1.00 88.62 76 ASP A O 1
ATOM 617 N N . GLY A 1 77 ? 31.109 23.853 -63.336 1.00 89.44 77 GLY A N 1
ATOM 618 C CA . GLY A 1 77 ? 32.514 24.236 -63.245 1.00 89.44 77 GLY A CA 1
ATOM 619 C C . GLY A 1 77 ? 33.184 23.914 -61.909 1.00 89.44 77 GLY A C 1
ATOM 620 O O . GLY A 1 77 ? 34.389 24.118 -61.798 1.00 89.44 77 GLY A O 1
ATOM 621 N N . GLN A 1 78 ? 32.458 23.394 -60.913 1.00 91.56 78 GLN A N 1
ATOM 622 C CA . GLN A 1 78 ? 33.044 22.990 -59.630 1.00 91.56 78 GLN A CA 1
ATOM 623 C C . GLN A 1 78 ? 33.616 21.572 -59.700 1.00 91.56 78 GLN A C 1
ATOM 625 O O . GLN A 1 78 ? 33.017 20.680 -60.296 1.00 91.56 78 GLN A O 1
ATOM 630 N N . THR A 1 79 ? 34.742 21.334 -59.038 1.00 92.19 79 THR A N 1
ATOM 631 C CA . THR A 1 79 ? 35.394 20.021 -58.944 1.00 92.19 79 THR A CA 1
ATOM 632 C C . THR A 1 79 ? 34.727 19.102 -57.918 1.00 92.19 79 THR A C 1
ATOM 634 O O . THR A 1 79 ? 34.024 19.548 -57.004 1.00 92.19 79 THR A O 1
ATOM 637 N N . PHE A 1 80 ? 34.982 17.793 -58.022 1.00 88.62 80 PHE A N 1
ATOM 638 C CA . PHE A 1 80 ? 34.577 16.825 -56.993 1.00 88.62 80 PHE A CA 1
ATOM 639 C C . PHE A 1 80 ? 35.091 17.209 -55.600 1.00 88.62 80 PHE A C 1
ATOM 641 O O . PHE A 1 80 ? 34.329 17.147 -54.631 1.00 88.62 80 PHE A O 1
ATOM 648 N N . GLN A 1 81 ? 36.350 17.648 -55.495 1.00 89.12 81 GLN A N 1
ATOM 649 C CA . GLN A 1 81 ? 36.941 18.056 -54.220 1.00 89.12 81 GLN A CA 1
ATOM 650 C C . GLN A 1 81 ? 36.242 19.287 -53.624 1.00 89.12 81 GLN A C 1
ATOM 652 O O . GLN A 1 81 ? 35.969 19.315 -52.423 1.00 89.12 81 GLN A O 1
ATOM 657 N N . GLU A 1 82 ? 35.910 20.287 -54.443 1.00 90.00 82 GLU A N 1
ATOM 658 C CA . GLU A 1 82 ? 35.217 21.501 -53.991 1.00 90.00 82 GLU A CA 1
ATOM 659 C C . GLU A 1 82 ? 33.816 21.193 -53.465 1.00 90.00 82 GLU A C 1
ATOM 661 O O . GLU A 1 82 ? 33.455 21.652 -52.379 1.00 90.00 82 GLU A O 1
ATOM 666 N N . LYS A 1 83 ? 33.054 20.348 -54.170 1.00 88.19 83 LYS A N 1
ATOM 667 C CA . LYS A 1 83 ? 31.708 19.952 -53.730 1.00 88.19 83 LYS A CA 1
ATOM 668 C C . LYS A 1 83 ? 31.708 19.044 -52.502 1.00 88.19 83 LYS A C 1
ATOM 670 O O . LYS A 1 83 ? 30.766 19.055 -51.706 1.00 88.19 83 LYS A O 1
ATOM 675 N N . TYR A 1 84 ? 32.754 18.240 -52.330 1.00 87.25 84 TYR A N 1
ATOM 676 C CA . TYR A 1 84 ? 32.932 17.457 -51.112 1.00 87.25 84 TYR A CA 1
ATOM 677 C C . TYR A 1 84 ? 33.253 18.360 -49.912 1.00 87.25 84 TYR A C 1
ATOM 679 O O . TYR A 1 84 ? 32.627 18.240 -48.854 1.00 87.25 84 TYR A O 1
ATOM 687 N N . ASN A 1 85 ? 34.179 19.309 -50.093 1.00 88.44 85 ASN A N 1
ATOM 688 C CA . ASN A 1 85 ? 34.593 20.256 -49.057 1.00 88.44 85 ASN A CA 1
ATOM 689 C C . ASN A 1 85 ? 33.449 21.187 -48.634 1.00 88.44 85 ASN A C 1
ATOM 691 O O . ASN A 1 85 ? 33.301 21.466 -47.445 1.00 88.44 85 ASN A O 1
ATOM 695 N N . SER A 1 86 ? 32.611 21.615 -49.582 1.00 88.69 86 SER A N 1
ATOM 696 C CA . SER A 1 86 ? 31.423 22.437 -49.315 1.00 88.69 86 SER A CA 1
ATOM 697 C C . SER A 1 86 ? 30.296 21.672 -48.610 1.00 88.69 86 SER A C 1
ATOM 699 O O . SER A 1 86 ? 29.328 22.277 -48.156 1.00 88.69 86 SER A O 1
ATOM 701 N N . GLY A 1 87 ? 30.400 20.342 -48.515 1.00 85.06 87 GLY A N 1
ATOM 702 C CA . GLY A 1 87 ? 29.370 19.486 -47.939 1.00 85.06 87 GLY A CA 1
ATOM 703 C C . GLY A 1 87 ? 28.181 19.223 -48.863 1.00 85.06 87 GLY A C 1
ATOM 704 O O . GLY A 1 87 ? 27.274 18.507 -48.460 1.00 85.06 87 GLY A O 1
ATOM 705 N N . GLN A 1 88 ? 28.193 19.716 -50.106 1.00 85.81 88 GLN A N 1
ATOM 706 C CA . GLN A 1 88 ? 27.124 19.471 -51.087 1.00 85.81 88 GLN A CA 1
ATOM 707 C C . GLN A 1 88 ? 26.998 17.993 -51.484 1.00 85.81 88 GLN A C 1
ATOM 709 O O . GLN A 1 88 ? 25.949 17.574 -51.964 1.00 85.81 88 GLN A O 1
ATOM 714 N N . LEU A 1 89 ? 28.062 17.207 -51.291 1.00 85.50 89 LEU A N 1
ATOM 715 C CA . LEU A 1 89 ? 28.058 15.755 -51.494 1.00 85.50 89 LEU A CA 1
ATOM 716 C C . LEU A 1 89 ? 27.824 14.962 -50.199 1.00 85.50 89 LEU A C 1
ATOM 718 O O . LEU A 1 89 ? 27.811 13.732 -50.234 1.00 85.50 89 LEU A O 1
ATOM 722 N N . LYS A 1 90 ? 27.666 15.632 -49.049 1.00 81.44 90 LYS A N 1
ATOM 723 C CA . LYS A 1 90 ? 27.339 14.965 -47.786 1.00 81.44 90 LYS A CA 1
ATOM 724 C C . LYS A 1 90 ? 25.832 14.726 -47.746 1.00 81.44 90 LYS A C 1
ATOM 726 O O . LYS A 1 90 ? 25.047 15.623 -48.042 1.00 81.44 90 LYS A O 1
ATOM 731 N N . GLY A 1 91 ? 25.436 13.502 -47.405 1.00 78.00 91 GLY A N 1
ATOM 732 C CA . GLY A 1 91 ? 24.029 13.171 -47.201 1.00 78.00 91 GLY A CA 1
ATOM 733 C C . GLY A 1 91 ? 23.409 14.029 -46.098 1.00 78.00 91 GLY A C 1
ATOM 734 O O . GLY A 1 91 ? 24.111 14.564 -45.240 1.00 78.00 91 GLY A O 1
ATOM 735 N N . GLN A 1 92 ? 22.084 14.152 -46.122 1.00 80.19 92 GLN A N 1
ATOM 736 C CA . GLN A 1 92 ? 21.343 14.768 -45.025 1.00 80.19 92 GLN A CA 1
ATOM 737 C C . GLN A 1 92 ? 21.645 13.979 -43.743 1.00 80.19 92 GLN A C 1
ATOM 739 O O . GLN A 1 92 ? 21.693 12.747 -43.781 1.00 80.19 92 GLN A O 1
ATOM 744 N N . ASN A 1 93 ? 21.879 14.668 -42.623 1.00 79.56 93 ASN A N 1
ATOM 745 C CA . ASN A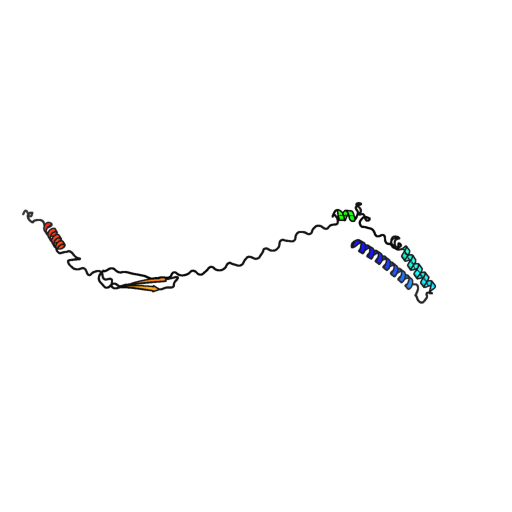 1 93 ? 21.977 13.989 -41.332 1.00 79.56 93 ASN A CA 1
ATOM 746 C C . ASN A 1 93 ? 20.689 13.187 -41.115 1.00 79.56 93 ASN A C 1
ATOM 748 O O . ASN A 1 93 ? 19.604 13.705 -41.368 1.00 79.56 93 ASN A O 1
ATOM 752 N N . GLY A 1 94 ? 20.814 11.931 -40.679 1.00 79.81 94 GLY A N 1
ATOM 753 C CA . GLY A 1 94 ? 19.644 11.112 -40.375 1.00 79.81 94 GLY A CA 1
ATOM 754 C C . GLY A 1 94 ? 18.788 11.769 -39.293 1.00 79.81 94 GLY A C 1
ATOM 755 O O . GLY A 1 94 ? 19.324 12.401 -38.378 1.00 79.81 94 GLY A O 1
ATOM 756 N N . ASP A 1 95 ? 17.469 11.619 -39.403 1.00 85.75 95 ASP A N 1
ATOM 757 C CA . ASP A 1 95 ? 16.541 12.115 -38.391 1.00 85.75 95 ASP A CA 1
ATOM 758 C C . ASP A 1 95 ? 16.863 11.515 -37.015 1.00 85.75 95 ASP A C 1
ATOM 760 O O . ASP A 1 95 ? 17.327 10.377 -36.888 1.00 85.75 95 ASP A O 1
ATOM 764 N N . THR A 1 96 ? 16.603 12.289 -35.959 1.00 86.75 96 THR A N 1
ATOM 765 C CA . THR A 1 96 ? 16.680 11.766 -34.589 1.00 86.75 96 THR A CA 1
ATOM 766 C C . THR A 1 96 ? 15.664 10.636 -34.441 1.00 86.75 96 THR A C 1
ATOM 768 O O . THR A 1 96 ? 14.509 10.786 -34.838 1.00 86.75 96 THR A O 1
ATOM 771 N N . GLY A 1 97 ? 16.094 9.502 -33.880 1.00 86.38 97 GLY A N 1
ATOM 772 C CA . GLY A 1 97 ? 15.216 8.353 -33.666 1.00 86.38 97 GLY A CA 1
ATOM 773 C C . GLY A 1 97 ? 13.993 8.696 -32.800 1.00 86.38 97 GLY A C 1
ATOM 774 O O . GLY A 1 97 ? 14.022 9.675 -32.048 1.00 86.38 97 GLY A O 1
ATOM 775 N N . PRO A 1 98 ? 12.911 7.901 -32.878 1.00 93.31 98 PRO A N 1
ATOM 776 C CA . PRO A 1 98 ? 11.721 8.137 -32.071 1.00 93.31 98 PRO A CA 1
ATOM 777 C C . PRO A 1 98 ? 12.050 8.069 -30.576 1.00 93.31 98 PRO A C 1
ATOM 779 O O . PRO A 1 98 ? 12.929 7.318 -30.145 1.00 93.31 98 PRO A O 1
ATOM 782 N N . GLN A 1 99 ? 11.308 8.835 -29.775 1.00 92.75 99 GLN A N 1
ATOM 783 C CA . GLN A 1 99 ? 11.356 8.718 -28.322 1.00 92.75 99 GLN A CA 1
ATOM 784 C C . GLN A 1 99 ? 11.028 7.274 -27.905 1.00 92.75 99 GLN A C 1
ATOM 786 O O . GLN A 1 99 ? 10.107 6.659 -28.444 1.00 92.75 99 GLN A O 1
ATOM 791 N N . GLY A 1 100 ? 11.787 6.738 -26.945 1.00 92.50 100 GLY A N 1
ATOM 792 C CA . GLY A 1 100 ? 11.539 5.404 -26.399 1.00 92.50 100 GLY A CA 1
ATOM 793 C C . GLY A 1 100 ? 10.158 5.284 -25.734 1.00 92.50 100 GLY A C 1
ATOM 794 O O . GLY A 1 100 ? 9.547 6.301 -25.390 1.00 92.50 100 GLY A O 1
ATOM 795 N N . PRO A 1 101 ? 9.654 4.053 -25.533 1.00 95.12 101 PRO A N 1
ATOM 796 C CA . PRO A 1 101 ? 8.383 3.838 -24.853 1.00 95.12 101 PRO A CA 1
ATOM 797 C C . PRO A 1 101 ? 8.418 4.407 -23.430 1.00 95.12 101 PRO A C 1
ATOM 799 O O . PRO A 1 101 ? 9.463 4.446 -22.776 1.00 95.12 101 PRO A O 1
ATOM 802 N N . GLN A 1 102 ? 7.253 4.831 -22.944 1.00 93.88 102 GLN A N 1
ATOM 803 C CA . GLN A 1 102 ? 7.083 5.188 -21.541 1.00 93.88 102 GLN A CA 1
ATOM 804 C C . GLN A 1 102 ? 7.414 3.975 -20.657 1.00 93.88 102 GLN A C 1
ATOM 806 O O . GLN A 1 102 ? 7.054 2.847 -20.992 1.00 93.88 102 GLN A O 1
ATOM 811 N N . GLY A 1 103 ? 8.099 4.213 -19.536 1.00 93.81 103 GLY A N 1
ATOM 812 C CA . GLY A 1 103 ? 8.406 3.162 -18.568 1.00 93.81 103 GLY A CA 1
ATOM 813 C C . GLY A 1 103 ? 7.144 2.529 -17.976 1.00 93.81 103 GLY A C 1
ATOM 814 O O . GLY A 1 103 ? 6.088 3.163 -17.913 1.00 93.81 103 GLY A O 1
ATOM 815 N N . GLU A 1 104 ? 7.264 1.279 -17.530 1.00 95.50 104 GLU A N 1
ATOM 816 C CA . GLU A 1 104 ? 6.173 0.573 -16.859 1.00 95.50 104 GLU A CA 1
ATOM 817 C C . GLU A 1 104 ? 5.751 1.293 -15.573 1.00 95.50 104 GLU A C 1
ATOM 819 O O . GLU A 1 104 ? 6.552 1.942 -14.892 1.00 95.50 104 GLU A O 1
ATOM 824 N N . GLN A 1 105 ? 4.468 1.175 -15.232 1.00 94.88 105 GLN A N 1
ATOM 825 C CA . GLN A 1 105 ? 3.968 1.653 -13.951 1.00 94.88 105 GLN A CA 1
ATOM 826 C C . GLN A 1 105 ? 4.678 0.904 -12.815 1.00 94.88 105 GLN A C 1
ATOM 828 O O . GLN A 1 105 ? 4.828 -0.315 -12.863 1.00 94.88 105 GLN A O 1
ATOM 833 N N . GLY A 1 106 ? 5.092 1.636 -11.776 1.00 94.69 106 GLY A N 1
ATOM 834 C CA . GLY A 1 106 ? 5.690 1.029 -10.589 1.00 9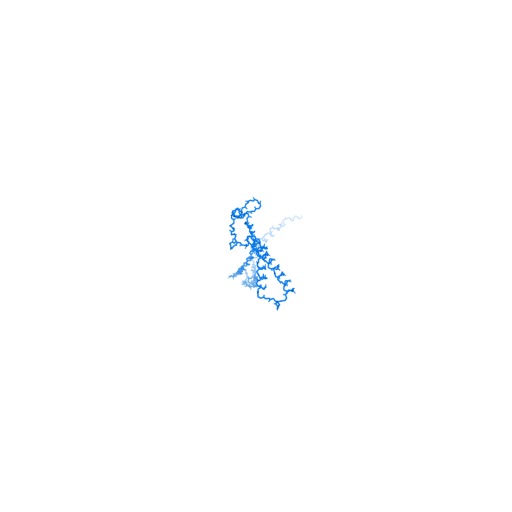4.69 106 GLY A CA 1
ATOM 835 C C . GLY A 1 106 ? 4.743 0.039 -9.889 1.00 94.69 106 GLY A C 1
ATOM 836 O O . GLY A 1 106 ? 3.521 0.126 -10.057 1.00 94.69 106 GLY A O 1
ATOM 837 N N . PRO A 1 107 ? 5.281 -0.893 -9.085 1.00 96.31 107 PRO A N 1
ATOM 838 C CA . PRO A 1 107 ? 4.467 -1.860 -8.359 1.00 96.31 107 PRO A CA 1
ATOM 839 C C . PRO A 1 107 ? 3.501 -1.163 -7.393 1.00 96.31 107 PRO A C 1
ATOM 841 O O . PRO A 1 107 ? 3.778 -0.080 -6.872 1.00 96.31 107 PRO A O 1
ATOM 844 N N . THR A 1 108 ? 2.361 -1.802 -7.130 1.00 95.88 108 THR A N 1
ATOM 845 C CA . THR A 1 108 ? 1.447 -1.379 -6.063 1.00 95.88 108 THR A CA 1
ATOM 846 C C . THR A 1 108 ? 2.175 -1.392 -4.717 1.00 95.88 108 THR A C 1
ATOM 848 O O . THR A 1 108 ? 2.963 -2.297 -4.447 1.00 95.88 108 THR A O 1
ATOM 851 N N . GLY A 1 109 ? 1.912 -0.389 -3.875 1.00 95.06 109 GLY A N 1
ATOM 852 C CA . GLY A 1 109 ? 2.473 -0.330 -2.525 1.00 95.06 109 GLY A CA 1
ATOM 853 C C . GLY A 1 109 ? 2.027 -1.503 -1.647 1.00 95.06 109 GLY A C 1
ATOM 854 O O . GLY A 1 109 ? 1.001 -2.136 -1.901 1.00 95.06 109 GLY A O 1
ATOM 855 N N . GLU A 1 110 ? 2.798 -1.784 -0.598 1.00 96.31 110 GLU A N 1
ATOM 856 C CA . GLU A 1 110 ? 2.463 -2.830 0.369 1.00 96.31 110 GLU A CA 1
ATOM 857 C C . GLU A 1 110 ? 1.148 -2.521 1.100 1.00 96.31 110 GLU A C 1
ATOM 859 O O . GLU A 1 110 ? 0.788 -1.365 1.339 1.00 96.31 110 GLU A O 1
ATOM 864 N N . THR A 1 111 ? 0.414 -3.573 1.468 1.00 96.12 111 THR A N 1
ATOM 865 C CA . THR A 1 111 ? -0.786 -3.427 2.302 1.00 96.12 111 THR A CA 1
ATOM 866 C C . THR A 1 111 ? -0.389 -2.932 3.692 1.00 96.12 111 THR A C 1
ATOM 868 O O . THR A 1 111 ? 0.589 -3.406 4.266 1.00 96.12 111 THR A O 1
ATOM 871 N N . GLY A 1 112 ? -1.157 -1.991 4.249 1.00 94.69 112 GLY A N 1
ATOM 872 C CA . GLY A 1 112 ? -0.921 -1.486 5.602 1.00 94.69 112 GLY A CA 1
ATOM 873 C C . GLY A 1 112 ? -1.059 -2.569 6.688 1.00 94.69 112 GLY A C 1
ATOM 874 O O . GLY A 1 112 ? -1.694 -3.603 6.463 1.00 94.69 112 GLY A O 1
ATOM 875 N N . PRO A 1 113 ? -0.494 -2.347 7.888 1.00 95.19 113 PRO A N 1
ATOM 876 C CA . PRO A 1 113 ? -0.597 -3.297 8.991 1.00 95.19 113 PRO A CA 1
ATOM 877 C C . PRO A 1 113 ? -2.051 -3.478 9.449 1.00 95.19 113 PRO A C 1
ATOM 879 O O . PRO A 1 113 ? -2.867 -2.558 9.383 1.00 95.19 113 PRO A O 1
ATOM 882 N N . THR A 1 114 ? -2.373 -4.668 9.963 1.00 93.00 114 THR A N 1
ATOM 883 C CA . THR A 1 114 ? -3.683 -4.934 10.580 1.00 93.00 114 THR A CA 1
ATOM 884 C C . THR A 1 114 ? -3.839 -4.122 11.871 1.00 93.00 114 THR A C 1
ATOM 886 O O . THR A 1 114 ? -2.909 -4.050 12.673 1.00 93.00 114 THR A O 1
ATOM 889 N N . GLY A 1 115 ? -5.014 -3.522 12.090 1.00 89.50 115 GLY A N 1
ATOM 890 C CA . GLY A 1 115 ? -5.324 -2.802 13.329 1.00 89.50 115 GLY A CA 1
ATOM 891 C C . GLY A 1 115 ? -5.452 -3.740 14.535 1.00 89.50 115 GLY A C 1
ATOM 892 O O . GLY A 1 115 ? -5.985 -4.840 14.411 1.00 89.50 115 GLY A O 1
ATOM 893 N N . GLN A 1 116 ? -4.976 -3.306 15.704 1.00 92.00 116 GLN A N 1
ATOM 894 C CA . GLN A 1 116 ? -5.038 -4.085 16.946 1.00 92.00 116 GLN A CA 1
ATOM 895 C C . GLN A 1 116 ? -6.275 -3.711 17.780 1.00 92.00 116 GLN A C 1
ATOM 897 O O . GLN A 1 116 ? -6.577 -2.530 17.950 1.00 92.00 116 GLN A O 1
ATOM 902 N N . SER A 1 117 ? -6.983 -4.713 18.312 1.00 89.31 117 SER A N 1
ATOM 903 C CA . SER A 1 117 ? -8.113 -4.518 19.232 1.00 89.31 117 SER A CA 1
ATOM 904 C C . SER A 1 117 ? -7.660 -3.960 20.590 1.00 89.31 117 SER A C 1
ATOM 906 O O . SER A 1 117 ? -6.551 -4.235 21.045 1.00 89.31 117 SER A O 1
ATOM 908 N N . ALA A 1 118 ? -8.537 -3.224 21.280 1.00 84.25 118 ALA A N 1
ATOM 909 C CA . ALA A 1 118 ? -8.270 -2.728 22.632 1.00 84.25 118 ALA A CA 1
ATOM 910 C C . ALA A 1 118 ? -8.419 -3.832 23.699 1.00 84.25 118 ALA A C 1
ATOM 912 O O . ALA A 1 118 ? -9.388 -4.595 23.695 1.00 84.25 118 ALA A O 1
ATOM 913 N N . THR A 1 119 ? -7.492 -3.875 24.660 1.00 88.56 119 THR A N 1
ATOM 914 C CA . THR A 1 119 ? -7.546 -4.796 25.808 1.00 88.56 119 THR A CA 1
ATOM 915 C C . THR A 1 119 ? -8.410 -4.221 26.927 1.00 88.56 119 THR A C 1
ATOM 917 O O . THR A 1 119 ? -8.182 -3.105 27.389 1.00 88.56 119 THR A O 1
ATOM 920 N N . ILE A 1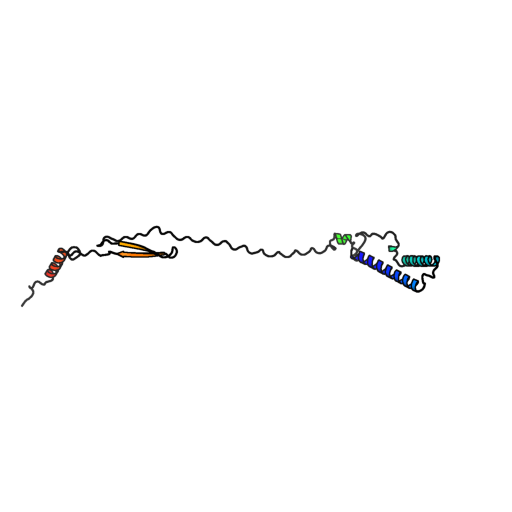 120 ? -9.372 -5.006 27.414 1.00 88.06 120 ILE A N 1
ATOM 921 C CA . ILE A 1 120 ? -10.251 -4.621 28.527 1.00 88.06 120 ILE A CA 1
ATOM 922 C C . ILE A 1 120 ? -9.639 -5.149 29.822 1.00 88.06 120 ILE A C 1
ATOM 924 O O . ILE A 1 120 ? -9.605 -6.356 30.047 1.00 88.06 120 ILE A O 1
ATOM 928 N N . THR A 1 121 ? -9.126 -4.250 30.659 1.00 88.69 121 THR A N 1
ATOM 929 C CA . THR A 1 121 ? -8.374 -4.601 31.876 1.00 88.69 121 THR A CA 1
ATOM 930 C C . THR A 1 121 ? -9.257 -4.841 33.100 1.00 88.69 121 THR A C 1
ATOM 932 O O . THR A 1 121 ? -8.805 -5.444 34.069 1.00 88.69 121 THR A O 1
ATOM 935 N N . GLY A 1 122 ? -10.519 -4.413 33.064 1.00 84.62 122 GLY A N 1
ATOM 936 C CA . GLY A 1 122 ? -11.483 -4.672 34.126 1.00 84.62 122 GLY A CA 1
ATOM 937 C C . GLY A 1 122 ? -12.820 -3.975 33.897 1.00 84.62 122 GLY A C 1
ATOM 938 O O . GLY A 1 122 ? -12.937 -3.079 33.064 1.00 84.62 122 GLY A O 1
ATOM 939 N N . ALA A 1 123 ? -13.825 -4.399 34.659 1.00 83.56 123 ALA A N 1
ATOM 940 C CA . ALA A 1 123 ? -15.122 -3.747 34.776 1.00 83.56 123 ALA A CA 1
ATOM 941 C C . ALA A 1 123 ? -15.555 -3.816 36.244 1.00 83.56 123 ALA A C 1
ATOM 943 O O . ALA A 1 123 ? -15.490 -4.882 36.856 1.00 83.56 123 ALA A O 1
ATOM 944 N N . THR A 1 124 ? -15.978 -2.690 36.812 1.00 81.31 124 THR A N 1
ATOM 945 C CA . THR A 1 124 ? -16.468 -2.615 38.191 1.00 81.31 124 THR A CA 1
ATOM 946 C C . THR A 1 124 ? -17.904 -2.111 38.205 1.00 81.31 124 THR A C 1
ATOM 948 O O . THR A 1 124 ? -18.309 -1.307 37.367 1.00 81.31 124 THR A O 1
ATOM 951 N N . ALA A 1 125 ? -18.687 -2.613 39.155 1.00 78.25 125 ALA A N 1
ATOM 952 C CA . ALA A 1 125 ? -20.041 -2.160 39.427 1.00 78.25 125 ALA A CA 1
ATOM 953 C C . ALA A 1 125 ? -20.257 -2.179 40.942 1.00 78.25 125 ALA A C 1
ATOM 955 O O . ALA A 1 125 ? -19.821 -3.111 41.617 1.00 78.25 125 ALA A O 1
ATOM 956 N N . THR A 1 126 ? -20.916 -1.152 41.469 1.00 75.31 126 THR A N 1
ATOM 957 C CA . THR A 1 126 ? -21.212 -1.010 42.898 1.00 75.31 126 THR A CA 1
ATOM 958 C C . THR A 1 126 ? -22.712 -0.857 43.102 1.00 75.31 126 THR A C 1
ATOM 960 O O . THR A 1 126 ? -23.401 -0.299 42.249 1.00 75.31 126 THR A O 1
ATOM 963 N N . VAL A 1 127 ? -23.211 -1.338 44.238 1.00 75.69 127 VAL A N 1
ATOM 964 C CA . VAL A 1 127 ? -24.589 -1.125 44.698 1.00 75.69 127 VAL A CA 1
ATOM 965 C C . VAL A 1 127 ? -24.520 -0.509 46.093 1.00 75.69 127 VAL A C 1
ATOM 967 O O . VAL A 1 127 ? -23.589 -0.815 46.835 1.00 75.69 127 VAL A O 1
ATOM 970 N N . ASP A 1 128 ? -25.452 0.389 46.408 1.00 70.69 128 ASP A N 1
ATOM 971 C CA . ASP A 1 128 ? -25.533 1.067 47.704 1.00 70.69 128 ASP A CA 1
ATOM 972 C C . ASP A 1 128 ? -26.170 0.204 48.811 1.00 70.69 128 ASP A C 1
ATOM 974 O O . ASP A 1 128 ? -26.705 -0.879 48.566 1.00 70.69 128 ASP A O 1
ATOM 978 N N . ASP A 1 129 ? -26.119 0.707 50.048 1.00 61.16 129 ASP A N 1
ATOM 979 C CA . ASP A 1 129 ? -26.544 0.003 51.268 1.00 61.16 129 ASP A CA 1
ATOM 980 C C . ASP A 1 129 ? -28.078 0.026 51.502 1.00 61.16 129 ASP A C 1
ATOM 982 O O . ASP A 1 129 ? -28.574 0.206 52.626 1.00 61.16 129 ASP A O 1
ATOM 986 N N . THR A 1 130 ? -28.878 -0.133 50.446 1.00 62.88 130 THR A N 1
ATOM 987 C CA . THR A 1 130 ? -30.322 -0.411 50.558 1.00 62.88 130 THR A CA 1
ATOM 988 C C . THR A 1 130 ? -30.569 -1.906 50.860 1.00 62.88 130 THR A C 1
ATOM 990 O O . THR A 1 130 ? -29.706 -2.742 50.612 1.00 62.88 130 THR A O 1
ATOM 993 N N . THR A 1 131 ? -31.668 -2.276 51.546 1.00 58.88 131 THR A N 1
ATOM 994 C CA . THR A 1 131 ? -31.731 -3.572 52.273 1.00 58.88 131 THR A CA 1
ATOM 995 C C . THR A 1 131 ? -31.493 -4.826 51.422 1.00 58.88 131 THR A C 1
ATOM 997 O O . THR A 1 131 ? -32.210 -5.132 50.480 1.00 58.88 131 THR A O 1
ATOM 1000 N N . GLY A 1 132 ? -30.577 -5.667 51.888 1.00 65.38 132 GLY A N 1
ATOM 1001 C CA . GLY A 1 132 ? -30.211 -6.938 51.271 1.00 65.38 132 GLY A CA 1
ATOM 1002 C C . GLY A 1 132 ? -28.692 -7.073 51.242 1.00 65.38 132 GLY A C 1
ATOM 1003 O O . GLY A 1 132 ? -27.984 -6.163 51.657 1.00 65.38 132 GLY A O 1
ATOM 1004 N N . THR A 1 133 ? -28.178 -8.204 50.762 1.00 72.44 133 THR A N 1
ATOM 1005 C CA . THR A 1 133 ? -26.802 -8.272 50.247 1.00 72.44 133 THR A CA 1
ATOM 1006 C C . THR A 1 133 ? -26.915 -8.116 48.735 1.00 72.44 133 THR A C 1
ATOM 1008 O O . THR A 1 133 ? -27.203 -9.106 48.055 1.00 72.44 133 THR A O 1
ATOM 1011 N N . PRO A 1 134 ? -26.817 -6.890 48.195 1.00 81.25 134 PRO A N 1
ATOM 1012 C CA . PRO A 1 134 ? -26.898 -6.697 46.760 1.00 81.25 134 PRO A CA 1
ATOM 1013 C C . PRO A 1 134 ? -25.676 -7.307 46.071 1.00 81.25 134 PRO A C 1
ATOM 1015 O O . PRO A 1 134 ? -24.571 -7.313 46.614 1.00 81.25 134 PRO A O 1
ATOM 1018 N N . ALA A 1 135 ? -25.869 -7.811 44.856 1.00 82.50 135 ALA A N 1
ATOM 1019 C CA . ALA A 1 135 ? -24.788 -8.352 44.043 1.00 82.50 135 ALA A CA 1
ATOM 1020 C C . ALA A 1 135 ? -24.933 -7.924 42.583 1.00 82.50 135 ALA A C 1
ATOM 1022 O O . ALA A 1 135 ? -26.041 -7.898 42.036 1.00 82.50 135 ALA A O 1
ATOM 1023 N N . VAL A 1 136 ? -23.791 -7.649 41.949 1.00 87.69 136 VAL A N 1
ATOM 1024 C CA . VAL A 1 136 ? -23.685 -7.454 40.500 1.00 87.69 136 VAL A CA 1
ATOM 1025 C C . VAL A 1 136 ? -22.781 -8.528 39.926 1.00 87.69 136 VAL A C 1
ATOM 1027 O O . VAL A 1 136 ? -21.641 -8.684 40.357 1.00 87.69 136 VAL A O 1
ATOM 1030 N N . ASN A 1 137 ? -23.280 -9.240 38.921 1.00 86.62 137 ASN A N 1
ATOM 1031 C CA . ASN A 1 137 ? -22.480 -10.130 38.095 1.00 86.62 137 ASN A CA 1
ATOM 1032 C C . ASN A 1 137 ? -22.315 -9.515 36.701 1.00 86.62 137 ASN A C 1
ATOM 1034 O O . ASN A 1 137 ? -23.306 -9.293 35.998 1.00 86.62 137 ASN A O 1
ATOM 1038 N N . VAL A 1 138 ? -21.067 -9.254 36.310 1.00 89.75 138 VAL A N 1
ATOM 1039 C CA . VAL A 1 138 ? -20.715 -8.695 35.000 1.00 89.75 138 VAL A CA 1
ATOM 1040 C C . VAL A 1 138 ? -20.203 -9.817 34.108 1.00 89.75 138 VAL A C 1
ATOM 1042 O O . VAL A 1 138 ? -19.214 -10.470 34.429 1.00 89.75 138 VAL A O 1
ATOM 1045 N N . VAL A 1 139 ? -20.866 -10.027 32.973 1.00 89.38 139 VAL A N 1
ATOM 1046 C CA . VAL A 1 139 ? -20.499 -11.061 32.000 1.00 89.38 139 VAL A CA 1
ATOM 1047 C C . VAL A 1 139 ? -20.086 -10.391 30.694 1.00 89.38 139 VAL A C 1
ATOM 1049 O O . VAL A 1 139 ? -20.867 -9.650 30.095 1.00 89.38 139 VAL A O 1
ATOM 1052 N N . ALA A 1 140 ? -18.855 -10.649 30.252 1.00 90.75 140 ALA A N 1
ATOM 1053 C CA . ALA A 1 140 ? -18.365 -10.218 28.946 1.00 90.75 140 ALA A CA 1
ATOM 1054 C C . ALA A 1 140 ? -18.748 -11.240 27.862 1.00 90.75 140 ALA A C 1
ATOM 1056 O O . ALA A 1 140 ? -18.645 -12.446 28.078 1.00 90.75 140 ALA A O 1
ATOM 1057 N N . GLY A 1 141 ? -19.143 -10.756 26.684 1.00 90.62 141 GLY A N 1
ATOM 1058 C CA . GLY A 1 141 ? -19.483 -11.575 25.516 1.00 90.62 141 GLY A CA 1
ATOM 1059 C C . GLY A 1 141 ? -19.026 -10.937 24.201 1.00 90.62 141 GLY A C 1
ATOM 1060 O O . GLY A 1 141 ? -18.404 -9.874 24.202 1.00 90.62 141 GLY A O 1
ATOM 1061 N N . GLY A 1 142 ? -19.333 -11.583 23.075 1.00 91.19 142 GLY A N 1
ATOM 1062 C CA . GLY A 1 142 ? -18.947 -11.114 21.737 1.00 91.19 142 GLY A CA 1
ATOM 1063 C C . GLY A 1 142 ? -17.470 -11.349 21.387 1.00 91.19 142 GLY A C 1
ATOM 1064 O O . GLY A 1 142 ? -16.763 -12.084 22.079 1.00 91.19 142 GLY A O 1
ATOM 1065 N N . THR A 1 143 ? -17.006 -10.733 20.293 1.00 90.19 143 THR A N 1
ATOM 1066 C CA . THR A 1 143 ? -15.598 -10.790 19.842 1.00 90.19 143 THR A CA 1
ATOM 1067 C C . THR A 1 143 ? -14.825 -9.541 20.268 1.00 90.19 143 THR A C 1
ATOM 1069 O O . THR A 1 143 ? -15.409 -8.575 20.754 1.00 90.19 143 THR A O 1
ATOM 1072 N N . GLU A 1 144 ? -13.506 -9.516 20.067 1.00 86.62 144 GLU A N 1
ATOM 1073 C CA . GLU A 1 144 ? -12.683 -8.334 20.374 1.00 86.62 144 GLU A CA 1
ATOM 1074 C C . GLU A 1 144 ? -13.088 -7.079 19.585 1.00 86.62 144 GLU A C 1
ATOM 1076 O O . GLU A 1 144 ? -12.925 -5.970 20.083 1.00 86.62 144 GLU A O 1
ATOM 1081 N N . LEU A 1 145 ? -13.672 -7.257 18.396 1.00 88.38 145 LEU A N 1
ATOM 1082 C CA . LEU A 1 145 ? -14.138 -6.166 17.535 1.00 88.38 145 LEU A CA 1
ATOM 1083 C C . LEU A 1 145 ? -15.628 -5.840 17.721 1.00 88.38 145 LEU A C 1
ATOM 1085 O O . LEU A 1 145 ? -16.104 -4.825 17.224 1.00 88.38 145 LEU A O 1
ATOM 1089 N N . THR A 1 146 ? -16.375 -6.696 18.423 1.00 89.56 146 THR A N 1
ATOM 1090 C CA . THR A 1 146 ? -17.824 -6.547 18.647 1.00 89.56 146 THR A CA 1
ATOM 1091 C C . THR A 1 146 ? -18.188 -6.996 20.062 1.00 89.56 146 THR A C 1
ATOM 1093 O O . THR A 1 146 ? -18.942 -7.947 20.274 1.00 89.56 146 THR A O 1
ATOM 1096 N 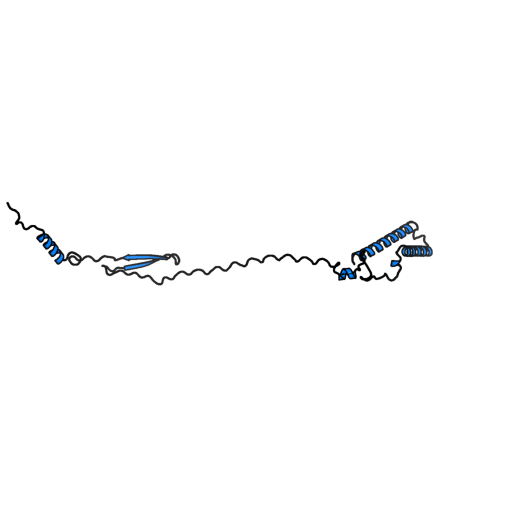N . ARG A 1 147 ? -17.575 -6.352 21.060 1.00 91.56 147 ARG A N 1
ATOM 1097 C CA . ARG A 1 147 ? -17.702 -6.764 22.461 1.00 91.56 147 ARG A CA 1
ATOM 1098 C C . ARG A 1 147 ? -19.030 -6.303 23.069 1.00 91.56 147 ARG A C 1
ATOM 1100 O O . ARG A 1 147 ? -19.467 -5.180 22.834 1.00 91.56 147 ARG A O 1
ATOM 1107 N N . SER A 1 148 ? -19.638 -7.151 23.897 1.00 92.06 148 SER A N 1
ATOM 1108 C CA . SER A 1 148 ? -20.855 -6.844 24.657 1.00 92.06 148 SER A CA 1
ATOM 1109 C C . SER A 1 148 ? -20.668 -7.110 26.150 1.00 92.06 148 SER A C 1
ATOM 1111 O O . SER A 1 148 ? -19.884 -7.978 26.540 1.00 92.06 148 SER A O 1
ATOM 1113 N N . PHE A 1 149 ? -21.447 -6.419 26.983 1.00 92.19 149 PHE A N 1
ATOM 1114 C CA . PHE A 1 149 ? -21.474 -6.624 28.430 1.00 92.19 149 PHE A CA 1
ATOM 1115 C C . PHE A 1 149 ? -22.900 -6.800 28.923 1.00 92.19 149 PHE A C 1
ATOM 1117 O O . PHE A 1 149 ? -23.778 -6.000 28.601 1.00 92.19 149 PHE A O 1
ATOM 1124 N N . GLN A 1 150 ? -23.111 -7.836 29.729 1.00 92.88 150 GLN A N 1
ATOM 1125 C CA . GLN A 1 150 ? -24.362 -8.059 30.433 1.00 92.88 150 GLN A CA 1
ATOM 1126 C C . GLN A 1 150 ? -24.158 -7.812 31.925 1.00 92.88 150 GLN A C 1
ATOM 1128 O O . GLN A 1 150 ? -23.284 -8.412 32.554 1.00 92.88 150 GLN A O 1
ATOM 1133 N N . PHE A 1 151 ? -25.002 -6.950 32.484 1.00 91.31 151 PHE A N 1
ATOM 1134 C CA . PHE A 1 151 ? -25.016 -6.616 33.903 1.00 91.31 151 PHE A CA 1
ATOM 1135 C C . PHE A 1 151 ? -26.224 -7.278 34.554 1.00 91.31 151 PHE A C 1
ATOM 1137 O O . PHE A 1 151 ? -27.366 -6.973 34.214 1.00 91.31 151 PHE A O 1
ATOM 1144 N N . ASN A 1 152 ? -25.971 -8.197 35.482 1.00 89.19 152 ASN A N 1
ATOM 1145 C CA . ASN A 1 152 ? -27.021 -8.903 36.205 1.00 89.19 152 ASN A CA 1
ATOM 1146 C C . ASN A 1 152 ? -27.035 -8.421 37.652 1.00 89.19 152 ASN A C 1
ATOM 1148 O O . ASN A 1 152 ? -26.102 -8.701 38.406 1.00 89.19 152 ASN A O 1
ATOM 1152 N N . PHE A 1 153 ? -28.095 -7.712 38.026 1.00 86.50 153 PHE A N 1
ATOM 1153 C CA . PHE A 1 153 ? -28.307 -7.237 39.388 1.00 86.50 153 PHE A CA 1
ATOM 1154 C C . PHE A 1 153 ? -29.217 -8.205 40.142 1.00 86.50 153 PHE A C 1
ATOM 1156 O O . PHE A 1 153 ? -30.222 -8.673 39.607 1.00 86.50 153 PHE A O 1
ATOM 1163 N N . SER A 1 154 ? -28.883 -8.494 41.396 1.00 82.94 154 SER A N 1
ATOM 1164 C CA . SER A 1 154 ? -29.714 -9.312 42.280 1.00 82.94 154 SER A CA 1
ATOM 1165 C C . SER A 1 154 ? -29.669 -8.785 43.712 1.00 82.94 154 SER A C 1
ATOM 1167 O O . SER A 1 154 ? -28.773 -8.024 44.074 1.00 82.94 154 SER A O 1
ATOM 1169 N N . GLY A 1 155 ? -30.665 -9.154 44.523 1.00 77.56 155 GLY A N 1
ATOM 1170 C CA . GLY A 1 155 ? -30.709 -8.754 45.934 1.00 77.56 155 GLY A CA 1
ATOM 1171 C C . GLY A 1 155 ? -31.043 -7.278 46.186 1.00 77.56 155 GLY A C 1
ATOM 1172 O O . GLY A 1 155 ? -30.919 -6.834 47.320 1.00 77.56 155 GLY A O 1
ATOM 1173 N N . LEU A 1 156 ? -31.496 -6.535 45.169 1.00 79.50 156 LEU A N 1
ATOM 1174 C CA . LEU A 1 156 ? -31.947 -5.145 45.291 1.00 79.50 156 LEU A CA 1
ATOM 1175 C C . LEU A 1 156 ? -33.311 -5.079 46.005 1.00 79.50 156 LEU A C 1
ATOM 1177 O O . LEU A 1 156 ? -34.345 -5.000 45.340 1.00 79.50 156 LEU A O 1
ATOM 1181 N N . LYS A 1 157 ? -33.371 -5.154 47.340 1.00 71.31 157 LYS A N 1
ATOM 1182 C CA . LYS A 1 157 ? -34.603 -4.793 48.062 1.00 71.31 157 LYS A CA 1
ATOM 1183 C C . LYS A 1 157 ? -34.445 -3.388 48.645 1.00 71.31 157 LYS A C 1
ATOM 1185 O O . LYS A 1 157 ? -33.494 -3.086 49.352 1.00 71.31 157 LYS A O 1
ATOM 1190 N N . GLY A 1 158 ? -35.392 -2.499 48.360 1.00 69.81 158 GLY A N 1
ATOM 1191 C CA . GLY A 1 158 ? -35.465 -1.220 49.072 1.00 69.81 158 GLY A CA 1
ATOM 1192 C C . GLY A 1 158 ? -35.687 -1.461 50.566 1.00 69.81 158 GLY A C 1
ATOM 1193 O O . GLY A 1 158 ? -36.325 -2.456 50.916 1.00 69.81 158 GLY A O 1
ATOM 1194 N N . LYS A 1 159 ? -35.158 -0.577 51.428 1.00 70.06 159 LYS A N 1
ATOM 1195 C CA . LYS A 1 159 ? -35.289 -0.709 52.889 1.00 70.06 159 LYS A CA 1
ATOM 1196 C C . LYS A 1 159 ? -36.749 -0.955 53.263 1.00 70.06 159 LYS A C 1
ATOM 1198 O O . LYS A 1 159 ? -37.599 -0.160 52.875 1.00 70.06 159 LYS A O 1
ATOM 1203 N N . THR A 1 160 ? -37.047 -2.043 53.985 1.00 75.56 160 THR A N 1
ATOM 1204 C CA . THR A 1 160 ? -38.392 -2.235 54.550 1.00 75.56 160 THR A CA 1
ATOM 1205 C C . THR A 1 160 ? -38.679 -1.033 55.444 1.00 75.56 160 THR A C 1
ATOM 1207 O O . THR A 1 160 ? -37.962 -0.864 56.433 1.00 75.56 160 THR A O 1
ATOM 1210 N N . PRO A 1 161 ? -39.682 -0.201 55.120 1.00 76.56 161 PRO A N 1
ATOM 1211 C CA . PRO A 1 161 ? -39.927 1.012 55.879 1.00 76.56 161 PRO A CA 1
ATOM 1212 C C . PRO A 1 161 ? -40.375 0.654 57.300 1.00 76.56 161 PRO A C 1
ATOM 1214 O O . PRO A 1 161 ? -41.244 -0.203 57.504 1.00 76.56 161 PRO A O 1
ATOM 1217 N N . VAL A 1 162 ? -39.779 1.307 58.291 1.00 79.38 162 VAL A N 1
ATOM 1218 C CA . VAL A 1 162 ? -40.044 1.102 59.716 1.00 79.38 162 VAL A CA 1
ATOM 1219 C C . VAL A 1 162 ? -41.176 2.031 60.159 1.00 79.38 162 VAL A C 1
ATOM 1221 O O . VAL A 1 162 ? -41.043 3.255 60.130 1.00 79.38 162 VAL A O 1
ATOM 1224 N N . LYS A 1 163 ? -42.309 1.459 60.597 1.00 76.50 163 LYS A N 1
ATOM 1225 C CA . LYS A 1 163 ? -43.461 2.224 61.114 1.00 76.50 163 LYS A CA 1
ATOM 1226 C C . LYS A 1 163 ? -43.034 3.136 62.269 1.00 76.50 163 LYS A C 1
ATOM 1228 O O . LYS A 1 163 ? -42.539 2.647 63.277 1.00 76.50 163 LYS A O 1
ATOM 1233 N N . GLY A 1 164 ? -43.274 4.439 62.121 1.00 71.81 164 GLY A N 1
ATOM 1234 C CA . GLY A 1 164 ? -42.933 5.470 63.109 1.00 71.81 164 GLY A CA 1
ATOM 1235 C C . GLY A 1 164 ? -41.532 6.081 62.970 1.00 71.81 164 GLY A C 1
ATOM 1236 O O . GLY A 1 164 ? -41.253 7.046 63.671 1.00 71.81 164 GLY A O 1
ATOM 1237 N N . VAL A 1 165 ? -40.679 5.551 62.081 1.00 72.56 165 VAL A N 1
ATOM 1238 C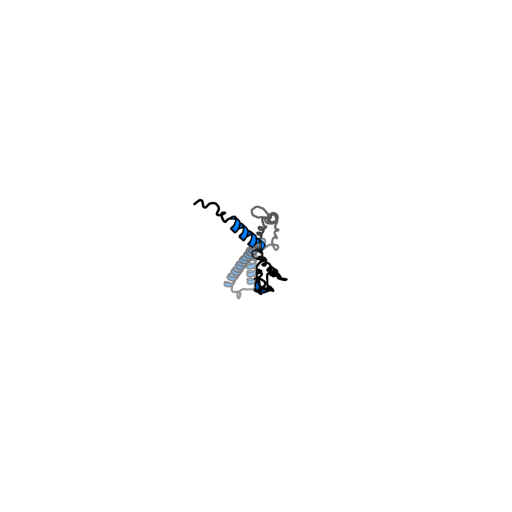 CA . VAL A 1 165 ? -39.389 6.162 61.694 1.00 72.56 165 VAL A CA 1
ATOM 1239 C C . VAL A 1 165 ? -39.451 6.655 60.247 1.00 72.56 165 VAL A C 1
ATOM 1241 O O . VAL A 1 165 ? -39.138 7.807 59.981 1.00 72.56 165 VAL A O 1
ATOM 1244 N N . ASP A 1 166 ? -39.915 5.797 59.333 1.00 78.31 166 ASP A N 1
ATOM 1245 C CA . ASP A 1 166 ? -40.042 6.094 57.896 1.00 78.31 166 ASP A CA 1
ATOM 1246 C C . ASP A 1 166 ? -41.484 6.470 57.488 1.00 78.31 166 ASP A C 1
ATOM 1248 O O . ASP A 1 166 ? -41.764 6.774 56.331 1.00 78.31 166 ASP A O 1
ATOM 1252 N N . TYR A 1 167 ? -42.417 6.417 58.441 1.00 77.69 167 TYR A N 1
ATOM 1253 C CA . TYR A 1 167 ? -43.806 6.874 58.318 1.00 77.69 167 TYR A CA 1
ATOM 1254 C C . TYR A 1 167 ? -44.031 8.019 59.307 1.00 77.69 167 TYR A C 1
ATOM 1256 O O . TYR A 1 167 ? -43.185 8.211 60.176 1.00 77.69 167 TYR A O 1
ATOM 1264 N N . PHE A 1 168 ? -45.197 8.681 59.247 1.00 82.06 168 PHE A N 1
ATOM 1265 C CA . PHE A 1 168 ? -45.619 9.680 60.238 1.00 82.06 168 PHE A CA 1
ATOM 1266 C C . PHE A 1 168 ? -45.190 9.279 61.655 1.00 82.06 168 PHE A C 1
ATOM 1268 O O . PHE A 1 168 ? -45.616 8.238 62.185 1.00 82.06 168 PHE A O 1
ATOM 1275 N N . THR A 1 169 ? -44.301 10.090 62.222 1.00 83.06 169 THR A N 1
ATOM 1276 C CA . THR A 1 169 ? -43.797 9.960 63.584 1.00 83.06 169 THR A CA 1
ATOM 1277 C C . THR A 1 169 ? -44.942 10.173 64.577 1.00 83.06 169 THR A C 1
ATOM 1279 O O . THR A 1 169 ? -46.032 10.614 64.213 1.00 83.06 169 THR A O 1
ATOM 1282 N N . GLU A 1 170 ? -44.738 9.845 65.855 1.00 82.50 170 GLU A N 1
ATOM 1283 C CA . GLU A 1 170 ? -45.747 10.169 66.878 1.00 82.50 170 GLU A CA 1
ATOM 1284 C C . GLU A 1 170 ? -45.996 11.682 66.980 1.00 82.50 170 GLU A C 1
ATOM 1286 O O . GLU A 1 170 ? -47.133 12.090 67.197 1.00 82.50 170 GLU A O 1
ATOM 1291 N N . THR A 1 171 ? -44.973 12.507 66.735 1.00 83.38 171 THR A N 1
ATOM 1292 C CA . THR A 1 171 ? -45.113 13.966 66.647 1.00 83.38 171 THR A CA 1
ATOM 1293 C C . THR A 1 171 ? -46.013 14.365 65.479 1.00 83.38 171 THR A C 1
ATOM 1295 O O . THR A 1 171 ? -46.987 15.081 65.692 1.00 83.38 171 THR A O 1
ATOM 1298 N N . ASP A 1 172 ? -45.759 13.834 64.278 1.00 86.06 172 ASP A N 1
ATOM 1299 C CA . ASP A 1 172 ? -46.564 14.154 63.088 1.00 86.06 172 ASP A CA 1
ATOM 1300 C C . ASP A 1 172 ? -48.034 13.752 63.285 1.00 86.06 172 ASP A C 1
ATOM 1302 O O . ASP A 1 172 ? -48.956 14.448 62.864 1.00 86.06 172 ASP A O 1
ATOM 1306 N N . LYS A 1 173 ? -48.284 12.627 63.970 1.00 86.88 173 LYS A N 1
ATOM 1307 C CA . LYS A 1 173 ? -49.648 12.197 64.308 1.00 86.88 173 LYS A CA 1
ATOM 1308 C C . LYS A 1 173 ? -50.326 13.146 65.292 1.00 86.88 173 LYS A C 1
ATOM 1310 O O . LYS A 1 173 ? -51.518 13.398 65.144 1.00 86.88 173 LYS A O 1
ATOM 1315 N N . GLN A 1 174 ? -49.602 13.634 66.299 1.00 88.75 174 GLN A N 1
ATOM 1316 C CA . GLN A 1 174 ? -50.141 14.579 67.280 1.00 88.75 174 GLN A CA 1
ATOM 1317 C C . GLN A 1 174 ? -50.483 15.922 66.635 1.00 88.75 174 GLN A C 1
ATOM 1319 O O . GLN A 1 174 ? -51.539 16.472 66.934 1.00 88.75 174 GLN A O 1
ATOM 1324 N N . GLU A 1 175 ? -49.647 16.407 65.717 1.00 90.62 175 GLU A N 1
ATOM 1325 C CA . GLU A 1 175 ? -49.897 17.634 64.957 1.00 90.62 175 GLU A CA 1
ATOM 1326 C C . GLU A 1 175 ? -51.162 17.512 64.098 1.00 90.62 175 GLU A C 1
ATOM 1328 O O . GLU A 1 175 ? -52.062 18.338 64.218 1.00 90.62 175 GLU A O 1
ATOM 1333 N N . ILE A 1 176 ? -51.317 16.413 63.348 1.00 89.25 176 ILE A N 1
ATOM 1334 C CA . ILE A 1 176 ? -52.531 16.153 62.554 1.00 89.25 176 ILE A CA 1
ATOM 1335 C C . ILE A 1 176 ? -53.783 16.107 63.441 1.00 89.25 176 ILE A C 1
ATOM 1337 O O . ILE A 1 176 ? -54.823 16.660 63.085 1.00 89.25 176 ILE A O 1
ATOM 1341 N N . VAL A 1 177 ? -53.710 15.440 64.598 1.00 92.81 177 VAL A N 1
ATOM 1342 C CA . VAL A 1 177 ? -54.834 15.393 65.547 1.00 92.81 177 VAL A CA 1
ATOM 1343 C C . VAL A 1 177 ? -55.158 16.794 66.068 1.00 92.81 177 VAL A C 1
ATOM 1345 O O . VAL A 1 177 ? -56.333 17.146 66.161 1.00 92.81 177 VAL A O 1
ATOM 1348 N N . GLN A 1 178 ? -54.144 17.602 66.373 1.00 91.88 178 GLN A N 1
ATOM 1349 C CA . GLN A 1 178 ? -54.332 18.963 66.862 1.00 91.88 178 GLN A CA 1
ATOM 1350 C C . GLN A 1 178 ? -54.941 19.881 65.797 1.00 91.88 178 GLN A C 1
ATOM 1352 O O . GLN A 1 178 ? -55.854 20.645 66.108 1.00 91.88 178 GLN A O 1
ATOM 1357 N N . ASP A 1 179 ? -54.504 19.770 64.546 1.00 93.00 179 ASP A N 1
ATOM 1358 C CA . ASP A 1 179 ? -55.066 20.520 63.423 1.00 93.00 179 ASP A CA 1
ATOM 1359 C C . ASP A 1 179 ? -56.540 20.178 63.195 1.00 93.00 179 ASP A C 1
ATOM 1361 O O . ASP A 1 179 ? -57.366 21.073 63.007 1.00 93.00 179 ASP A O 1
ATOM 1365 N N . VAL A 1 180 ? -56.900 18.892 63.285 1.00 92.56 180 VAL A N 1
ATOM 1366 C CA . VAL A 1 180 ? -58.301 18.452 63.207 1.00 92.56 180 VAL A CA 1
ATOM 1367 C C . VAL A 1 180 ? -59.121 19.050 64.346 1.00 92.56 180 VAL A C 1
ATOM 1369 O O . VAL A 1 180 ? -60.214 19.549 64.097 1.00 92.56 180 VAL A O 1
ATOM 1372 N N . LEU A 1 181 ? -58.606 19.037 65.578 1.00 90.31 181 LEU A N 1
ATOM 1373 C CA . LEU A 1 181 ? -59.295 19.629 66.729 1.00 90.31 181 LEU A CA 1
ATOM 1374 C C . LEU A 1 181 ? -59.490 21.142 66.569 1.00 90.31 181 LEU A C 1
ATOM 1376 O O . LEU A 1 181 ? -60.565 21.644 66.881 1.00 90.31 181 LEU A O 1
ATOM 1380 N N . ASN A 1 182 ? -58.494 21.852 66.038 1.00 88.50 182 ASN A N 1
ATOM 1381 C CA . ASN A 1 182 ? -58.570 23.294 65.791 1.00 88.50 182 ASN A CA 1
ATOM 1382 C C . ASN A 1 182 ? -59.551 23.656 64.661 1.00 88.50 182 ASN A C 1
ATOM 1384 O O . ASN A 1 182 ? -60.075 24.768 64.634 1.00 88.50 182 ASN A O 1
ATOM 1388 N N . ALA A 1 183 ? -59.783 22.740 63.718 1.00 87.81 183 ALA A N 1
ATOM 1389 C CA . ALA A 1 183 ? -60.709 22.929 62.605 1.00 87.81 183 ALA A CA 1
ATOM 1390 C C . ALA A 1 183 ? -62.176 22.638 62.970 1.00 87.81 183 ALA A C 1
ATOM 1392 O O . ALA A 1 183 ? -63.071 22.965 62.187 1.00 87.81 183 ALA A O 1
ATOM 1393 N N . ILE A 1 184 ? -62.443 22.025 64.130 1.00 86.19 184 ILE A N 1
ATOM 1394 C CA . ILE A 1 184 ? -63.808 21.821 64.625 1.00 86.19 184 ILE A CA 1
ATOM 1395 C C . ILE A 1 184 ? -64.315 23.164 65.181 1.00 86.19 184 ILE A C 1
ATOM 1397 O O . ILE A 1 184 ? -63.715 23.691 66.117 1.00 86.19 184 ILE A O 1
ATOM 1401 N N . PRO A 1 185 ? -65.415 23.732 64.648 1.00 80.56 185 PRO A N 1
ATOM 1402 C CA . PRO A 1 185 ? -66.001 24.947 65.200 1.00 80.56 185 PRO A CA 1
ATOM 1403 C C . PRO A 1 185 ? -66.401 24.716 66.660 1.00 80.56 185 PRO A C 1
ATOM 1405 O O . PRO A 1 185 ? -67.073 23.726 66.963 1.00 80.56 185 PRO A O 1
ATOM 1408 N N . ASN A 1 186 ? -66.026 25.628 67.562 1.00 69.56 186 ASN A N 1
ATOM 1409 C CA . ASN A 1 186 ? -66.563 25.617 68.921 1.00 69.56 186 ASN A CA 1
ATOM 1410 C C . ASN A 1 186 ? -68.083 25.750 68.806 1.00 69.56 186 ASN A C 1
ATOM 1412 O O . ASN A 1 186 ? -68.578 26.716 68.229 1.00 69.56 186 ASN A O 1
ATOM 1416 N N . GLY A 1 187 ? -68.820 24.760 69.309 1.00 65.88 187 GLY A N 1
ATOM 1417 C CA . GLY A 1 187 ? -70.280 24.656 69.201 1.00 65.88 187 GLY A CA 1
ATOM 1418 C C . GLY A 1 187 ? -71.075 25.746 69.934 1.00 65.88 187 GLY A C 1
ATOM 1419 O O . GLY A 1 187 ? -72.234 25.518 70.265 1.00 65.88 187 GLY A O 1
ATOM 1420 N N . ASP A 1 188 ? -70.479 26.911 70.177 1.00 60.66 188 ASP A N 1
ATOM 1421 C CA . ASP A 1 188 ? -71.087 28.078 70.812 1.00 60.66 188 ASP A CA 1
ATOM 1422 C C . ASP A 1 188 ? -71.905 28.938 69.820 1.00 60.66 188 ASP A C 1
ATOM 1424 O O . ASP A 1 188 ? -72.542 29.906 70.227 1.00 60.66 188 ASP A O 1
ATOM 1428 N N . GLU A 1 189 ? -71.952 28.574 68.530 1.00 60.34 189 GLU A N 1
ATOM 1429 C CA . GLU A 1 189 ? -72.750 29.258 67.492 1.00 60.34 189 GLU A CA 1
ATOM 1430 C C . GLU A 1 189 ? -73.999 28.480 67.030 1.00 60.34 189 GLU A C 1
ATOM 1432 O O . GLU A 1 189 ? -74.461 28.634 65.901 1.00 60.34 189 GLU A O 1
ATOM 1437 N N . VAL A 1 190 ? -74.610 27.662 67.889 1.00 59.31 190 VAL A N 1
ATOM 1438 C CA . VAL A 1 190 ? -76.027 27.292 67.706 1.00 59.31 190 VAL A CA 1
ATOM 1439 C C . VAL A 1 190 ? -76.892 28.173 68.599 1.00 59.31 190 VAL A C 1
ATOM 1441 O O . VAL A 1 190 ? -77.325 27.785 69.681 1.00 59.31 190 VAL A O 1
ATOM 1444 N N . GLY A 1 191 ? -77.127 29.400 68.125 1.00 59.34 191 GLY A N 1
ATOM 1445 C CA . GLY A 1 191 ? -78.276 30.187 68.557 1.00 59.34 191 GLY A CA 1
ATOM 1446 C C . GLY A 1 191 ? -79.549 29.454 68.134 1.00 59.34 191 GLY A C 1
ATOM 1447 O O . GLY A 1 191 ? -79.786 29.295 66.938 1.00 59.34 191 GLY A O 1
ATOM 1448 N N . TYR A 1 192 ? -80.295 28.952 69.121 1.00 54.88 192 TYR A N 1
ATOM 1449 C CA . TYR A 1 192 ? -81.634 28.380 68.945 1.00 54.88 192 TYR A CA 1
ATOM 1450 C C . TYR A 1 192 ? -82.612 29.388 68.335 1.00 54.88 192 TYR A C 1
ATOM 1452 O O . TYR A 1 192 ? -82.534 30.583 68.707 1.00 54.88 192 TYR A O 1
#